Protein AF-A0A1F9RHC3-F1 (afdb_monomer)

Mean predicted aligned error: 9.87 Å

Nearest PDB structures (foldseek):
  8vc1-assembly1_A  TM=3.574E-01  e=5.233E-01  Bombyx mori
  8zx5-assembly1_R  TM=2.085E-01  e=7.114E+00  Homo sapiens
  4tql-assembly2_B  TM=1.499E-01  e=7.430E+00  synthetic construct

Structure (mmCIF, N/CA/C/O backbone):
data_AF-A0A1F9RHC3-F1
#
_entry.id   AF-A0A1F9RHC3-F1
#
loop_
_atom_site.group_PDB
_atom_site.id
_atom_site.type_symbol
_atom_site.label_atom_id
_atom_site.label_alt_id
_atom_site.label_comp_id
_atom_site.label_asym_id
_atom_site.label_entity_id
_atom_site.label_seq_id
_atom_site.pdbx_PDB_ins_code
_atom_site.Cartn_x
_atom_site.Cartn_y
_atom_site.Cartn_z
_atom_site.occupancy
_atom_site.B_iso_or_equiv
_atom_site.auth_seq_id
_atom_site.auth_comp_id
_atom_site.auth_asym_id
_atom_site.auth_atom_id
_atom_site.pdbx_PDB_model_num
ATOM 1 N N . MET A 1 1 ? -2.469 -24.389 49.032 1.00 37.91 1 MET A N 1
ATOM 2 C CA . MET A 1 1 ? -2.973 -23.133 48.442 1.00 37.91 1 MET A CA 1
ATOM 3 C C . MET A 1 1 ? -1.740 -22.335 48.048 1.00 37.91 1 MET A C 1
ATOM 5 O O . MET A 1 1 ? -1.119 -21.734 48.909 1.00 37.91 1 MET A O 1
ATOM 9 N N . PHE A 1 2 ? -1.270 -22.508 46.812 1.00 33.22 2 PHE A N 1
ATOM 10 C CA . PHE A 1 2 ? -0.045 -21.865 46.332 1.00 33.22 2 PHE A CA 1
ATOM 11 C C . PHE A 1 2 ? -0.391 -20.437 45.913 1.00 33.22 2 PHE A C 1
ATOM 13 O O . PHE A 1 2 ? -1.246 -20.244 45.051 1.00 33.22 2 PHE A O 1
ATOM 20 N N . LEU A 1 3 ? 0.222 -19.454 46.569 1.00 34.97 3 LEU A N 1
ATOM 21 C CA . LEU A 1 3 ? 0.163 -18.064 46.128 1.00 34.97 3 LEU A CA 1
ATOM 22 C C . LEU A 1 3 ? 0.865 -17.953 44.762 1.00 34.97 3 LEU A C 1
ATOM 24 O O . LEU A 1 3 ? 1.893 -18.608 44.567 1.00 34.97 3 LEU A O 1
ATOM 28 N N . PRO A 1 4 ? 0.328 -17.172 43.809 1.00 37.34 4 PRO A N 1
ATOM 29 C CA . PRO A 1 4 ? 1.020 -16.914 42.556 1.00 37.34 4 PRO A CA 1
ATOM 30 C C . PRO A 1 4 ? 2.297 -16.100 42.827 1.00 37.34 4 PRO A C 1
ATOM 32 O O . PRO A 1 4 ? 2.322 -15.313 43.777 1.00 37.34 4 PRO A O 1
ATOM 35 N N . PRO A 1 5 ? 3.356 -16.276 42.018 1.00 48.56 5 PRO A N 1
ATOM 36 C CA . PRO A 1 5 ? 4.591 -15.528 42.188 1.00 48.56 5 PRO A CA 1
ATOM 37 C C . PRO A 1 5 ? 4.333 -14.038 41.947 1.00 48.56 5 PRO A C 1
ATOM 39 O O . PRO A 1 5 ? 3.668 -13.658 40.979 1.00 48.56 5 PRO A O 1
ATOM 42 N N . GLU A 1 6 ? 4.855 -13.203 42.845 1.00 38.72 6 GLU A N 1
ATOM 43 C CA . GLU A 1 6 ? 4.875 -11.753 42.693 1.00 38.72 6 GLU A CA 1
ATOM 44 C C . GLU A 1 6 ? 5.605 -11.394 41.395 1.00 38.72 6 GLU A C 1
ATOM 46 O O . GLU A 1 6 ? 6.798 -11.643 41.233 1.00 38.72 6 GLU A O 1
ATOM 51 N N . ILE A 1 7 ? 4.870 -10.816 40.446 1.00 40.47 7 ILE A N 1
ATOM 52 C CA . ILE A 1 7 ? 5.456 -10.215 39.252 1.00 40.47 7 ILE A CA 1
ATOM 53 C C . ILE A 1 7 ? 6.141 -8.930 39.716 1.00 40.47 7 ILE A C 1
ATOM 55 O O . ILE A 1 7 ? 5.477 -7.941 40.042 1.00 40.47 7 ILE A O 1
ATOM 59 N N . HIS A 1 8 ? 7.471 -8.959 39.786 1.00 38.00 8 HIS A N 1
ATOM 60 C CA . HIS A 1 8 ? 8.276 -7.796 40.127 1.00 38.00 8 HIS A CA 1
ATOM 61 C C . HIS A 1 8 ? 7.984 -6.651 39.146 1.00 38.00 8 HIS A C 1
ATOM 63 O O . HIS A 1 8 ? 8.071 -6.799 37.928 1.00 38.00 8 HIS A O 1
ATOM 69 N N . LYS A 1 9 ? 7.661 -5.469 39.688 1.00 44.91 9 LYS A N 1
ATOM 70 C CA . LYS A 1 9 ? 7.418 -4.235 38.917 1.00 44.91 9 LYS A CA 1
ATOM 71 C C . LYS A 1 9 ? 8.613 -3.793 38.057 1.00 44.91 9 LYS A C 1
ATOM 73 O O . LYS A 1 9 ? 8.433 -2.942 37.191 1.00 44.91 9 LYS A O 1
ATOM 78 N N . GLU A 1 10 ? 9.795 -4.369 38.256 1.00 40.88 10 GLU A N 1
ATOM 79 C CA . GLU A 1 10 ? 10.990 -4.092 37.452 1.00 40.88 10 GLU A CA 1
ATOM 80 C C . GLU A 1 10 ? 10.987 -4.817 36.090 1.00 40.88 10 GLU A C 1
ATOM 82 O O . GLU A 1 10 ? 11.568 -4.296 35.143 1.00 40.88 10 GLU A O 1
ATOM 87 N N . ASP A 1 11 ? 10.212 -5.897 35.913 1.00 40.19 11 ASP A N 1
ATOM 88 C CA . ASP A 1 11 ? 10.045 -6.568 34.605 1.00 40.19 11 ASP A CA 1
ATOM 89 C C . ASP A 1 11 ? 9.063 -5.840 33.662 1.00 40.19 11 ASP A C 1
ATOM 91 O O . ASP A 1 11 ? 8.967 -6.142 32.470 1.00 40.19 11 ASP A O 1
ATOM 95 N N . LEU A 1 12 ? 8.324 -4.849 34.173 1.00 41.56 12 LEU A N 1
ATOM 96 C CA . LEU A 1 12 ? 7.395 -4.020 33.393 1.00 41.56 12 LEU A CA 1
ATOM 97 C C . LEU A 1 12 ? 8.019 -2.704 32.909 1.00 41.56 12 LEU A C 1
ATOM 99 O O . LEU A 1 12 ? 7.386 -1.975 32.143 1.00 41.56 12 LEU A O 1
ATOM 103 N N . ALA A 1 13 ? 9.266 -2.427 33.295 1.00 36.56 13 ALA A N 1
ATOM 104 C CA . ALA A 1 13 ? 10.040 -1.282 32.839 1.00 36.56 13 ALA A CA 1
ATOM 105 C C . ALA A 1 13 ? 10.995 -1.678 31.701 1.00 36.56 13 ALA A C 1
ATOM 107 O O . ALA A 1 13 ? 12.182 -1.374 31.739 1.00 36.56 13 ALA A O 1
ATOM 108 N N . PHE A 1 14 ? 10.488 -2.328 30.649 1.00 34.12 14 PHE A N 1
ATOM 109 C CA . PHE A 1 14 ? 11.195 -2.302 29.371 1.00 34.12 14 PHE A CA 1
ATOM 110 C C . PHE A 1 14 ? 10.987 -0.914 28.759 1.00 34.12 14 PHE A C 1
ATOM 112 O O . PHE A 1 14 ? 9.862 -0.607 28.347 1.00 34.12 14 PHE A O 1
ATOM 119 N N . PRO A 1 15 ? 12.019 -0.057 28.639 1.00 39.78 15 PRO A N 1
ATOM 120 C CA . PRO A 1 15 ? 11.932 1.030 27.691 1.00 39.78 15 PRO A CA 1
ATOM 121 C C . PRO A 1 15 ? 11.835 0.355 26.325 1.00 39.78 15 PRO A C 1
ATOM 123 O O . PRO A 1 15 ? 12.809 -0.187 25.809 1.00 39.78 15 PRO A O 1
ATOM 126 N N . ILE A 1 16 ? 10.640 0.365 25.740 1.00 42.16 16 ILE A N 1
ATOM 127 C CA . ILE A 1 16 ? 10.374 0.026 24.341 1.00 42.16 16 ILE A CA 1
ATOM 128 C C . ILE A 1 16 ? 11.018 1.140 23.490 1.00 42.16 16 ILE A C 1
ATOM 130 O O . ILE A 1 16 ? 10.372 1.876 22.760 1.00 42.16 16 ILE A O 1
ATOM 134 N N . ARG A 1 17 ? 12.338 1.308 23.599 1.00 37.56 17 ARG A N 1
ATOM 135 C CA . ARG A 1 17 ? 13.171 1.755 22.495 1.00 37.56 17 ARG A CA 1
ATOM 136 C C . ARG A 1 17 ? 13.488 0.487 21.723 1.00 37.56 17 ARG A C 1
ATOM 138 O O . ARG A 1 17 ? 14.586 -0.046 21.824 1.00 37.56 17 ARG A O 1
ATOM 145 N N . TYR A 1 18 ? 12.526 -0.001 20.939 1.00 43.16 18 TYR A N 1
ATOM 146 C CA . TYR A 1 18 ? 12.889 -0.838 19.802 1.00 43.16 18 TYR A CA 1
ATOM 147 C C . TYR A 1 18 ? 13.638 0.066 18.829 1.00 43.16 18 TYR A C 1
ATOM 149 O O . TYR A 1 18 ? 13.087 0.643 17.895 1.00 43.16 18 TYR A O 1
ATOM 157 N N . THR A 1 19 ? 14.935 0.223 19.068 1.00 42.56 19 THR A N 1
ATOM 158 C CA . THR A 1 19 ? 15.869 0.545 18.010 1.00 42.56 19 THR A CA 1
ATOM 159 C C . THR A 1 19 ? 15.674 -0.528 16.948 1.00 42.56 19 THR A C 1
ATOM 161 O O . THR A 1 19 ? 16.045 -1.679 17.156 1.00 42.56 19 THR A O 1
ATOM 164 N N . LEU A 1 20 ? 15.083 -0.143 15.813 1.00 42.72 20 LEU A N 1
ATOM 165 C CA . LEU A 1 20 ? 14.858 -0.925 14.583 1.00 42.72 20 LEU A CA 1
ATOM 166 C C . LEU A 1 20 ? 16.084 -1.736 14.079 1.00 42.72 20 LEU A C 1
ATOM 168 O O . LEU A 1 20 ? 15.994 -2.449 13.085 1.00 42.72 20 LEU A O 1
ATOM 172 N N . TRP A 1 21 ? 17.227 -1.624 14.751 1.00 40.69 21 TRP A N 1
ATOM 173 C CA . TRP A 1 21 ? 18.552 -2.116 14.400 1.00 40.69 21 TRP A CA 1
ATOM 174 C C . TRP A 1 21 ? 18.871 -3.531 14.905 1.00 40.69 21 TRP A C 1
ATOM 176 O O . TRP A 1 21 ? 19.968 -4.021 14.640 1.00 40.69 21 TRP A O 1
ATOM 186 N N . GLU A 1 22 ? 17.974 -4.189 15.645 1.00 42.19 22 GLU A N 1
ATOM 187 C CA . GLU A 1 22 ? 18.251 -5.510 16.240 1.00 42.19 22 GLU A CA 1
ATOM 188 C C . GLU A 1 22 ? 17.604 -6.698 15.517 1.00 42.19 22 GLU A C 1
ATOM 190 O O . GLU A 1 22 ? 17.823 -7.841 15.910 1.00 42.19 22 GLU A O 1
ATOM 195 N N . THR A 1 23 ? 16.892 -6.481 14.404 1.00 44.25 23 THR A N 1
ATOM 196 C CA . THR A 1 23 ? 16.534 -7.606 13.524 1.00 44.25 23 THR A CA 1
ATOM 197 C C . THR A 1 23 ? 17.761 -8.018 12.678 1.00 44.25 23 THR A C 1
ATOM 199 O O . THR A 1 23 ? 18.291 -7.201 11.920 1.00 44.25 23 THR A O 1
ATOM 202 N N . PRO A 1 24 ? 18.263 -9.268 12.786 1.00 38.09 24 PRO A N 1
ATOM 203 C CA . PRO A 1 24 ? 19.580 -9.654 12.262 1.00 38.09 24 PRO A CA 1
ATOM 204 C C . PRO A 1 24 ? 19.846 -9.511 10.750 1.00 38.09 24 PRO A C 1
ATOM 206 O O . PRO A 1 24 ? 21.008 -9.270 10.415 1.00 38.09 24 PRO A O 1
ATOM 209 N N . PRO A 1 25 ? 18.887 -9.636 9.807 1.00 42.09 25 PRO A N 1
ATOM 210 C CA . PRO A 1 25 ? 19.259 -9.570 8.391 1.00 42.09 25 PRO A CA 1
ATOM 211 C C . PRO A 1 25 ? 19.473 -8.136 7.878 1.00 42.09 25 PRO A C 1
ATOM 213 O O . PRO A 1 25 ? 20.282 -7.933 6.975 1.00 42.09 25 PRO A O 1
ATOM 216 N N . LEU A 1 26 ? 18.830 -7.122 8.471 1.00 41.62 26 LEU A N 1
ATOM 217 C CA . LEU A 1 26 ? 18.904 -5.734 7.985 1.00 41.62 26 LEU A CA 1
ATOM 218 C C . LEU A 1 26 ? 20.125 -4.958 8.504 1.00 41.62 26 LEU A C 1
ATOM 220 O O . LEU A 1 26 ? 20.495 -3.943 7.925 1.00 41.62 26 LEU A O 1
ATOM 224 N N . LYS A 1 27 ? 20.804 -5.448 9.552 1.00 44.03 27 LYS A N 1
ATOM 225 C CA . LYS A 1 27 ? 22.021 -4.814 10.093 1.00 44.03 27 LYS A CA 1
ATOM 226 C C . LYS A 1 27 ? 23.241 -4.973 9.174 1.00 44.03 27 LYS A C 1
ATOM 228 O O . LYS A 1 27 ? 24.185 -4.198 9.281 1.00 44.03 27 LYS A O 1
ATOM 233 N N . LYS A 1 28 ? 23.242 -5.984 8.294 1.00 47.12 28 LYS A N 1
ATOM 234 C CA . LYS A 1 28 ? 24.394 -6.316 7.432 1.00 47.12 28 LYS A CA 1
ATOM 235 C C . LYS A 1 28 ? 24.352 -5.673 6.047 1.00 47.12 28 LYS A C 1
ATOM 237 O O . LYS A 1 28 ? 25.397 -5.574 5.414 1.00 47.12 28 LYS A O 1
ATOM 242 N N . PHE A 1 29 ? 23.189 -5.215 5.592 1.00 46.84 29 PHE A N 1
ATOM 243 C CA . PHE A 1 29 ? 23.070 -4.440 4.361 1.00 46.84 29 PHE A CA 1
ATOM 244 C C . PHE A 1 29 ? 22.763 -2.990 4.729 1.00 46.84 29 PHE A C 1
ATOM 246 O O . PHE A 1 29 ? 21.644 -2.716 5.162 1.00 46.84 29 PHE A O 1
ATOM 253 N N . PRO A 1 30 ? 23.712 -2.045 4.593 1.00 55.56 30 PRO A N 1
ATOM 254 C CA . PRO A 1 30 ? 23.396 -0.634 4.758 1.00 55.56 30 PRO A CA 1
ATOM 255 C C . PRO A 1 30 ? 22.303 -0.270 3.748 1.00 55.56 30 PRO A C 1
ATOM 257 O O . PRO A 1 30 ? 22.558 -0.138 2.554 1.00 55.56 30 PRO A O 1
ATOM 260 N N . LEU A 1 31 ? 21.063 -0.122 4.224 1.00 54.62 31 LEU A N 1
ATOM 261 C CA . LEU A 1 31 ? 19.914 0.247 3.394 1.00 54.62 31 LEU A CA 1
ATOM 262 C C . LEU A 1 31 ? 20.199 1.549 2.626 1.00 54.62 31 LEU A C 1
ATOM 264 O O . LEU A 1 31 ? 19.767 1.720 1.495 1.00 54.62 31 LEU A O 1
ATOM 268 N N . HIS A 1 32 ? 21.012 2.433 3.212 1.00 57.75 32 HIS A N 1
ATOM 269 C CA . HIS A 1 32 ? 21.535 3.640 2.574 1.00 57.75 32 HIS A CA 1
ATOM 270 C C . HIS A 1 32 ? 22.358 3.350 1.311 1.00 57.75 32 HIS A C 1
ATOM 272 O O . HIS A 1 32 ? 22.227 4.068 0.327 1.00 57.75 32 HIS A O 1
ATOM 278 N N . SER A 1 33 ? 23.143 2.273 1.280 1.00 62.09 33 SER A N 1
ATOM 279 C CA . SER A 1 33 ? 23.882 1.860 0.081 1.00 62.09 33 SER A CA 1
ATOM 280 C C . SER A 1 33 ? 22.959 1.296 -1.001 1.00 62.09 33 SER A C 1
ATOM 282 O O . SER A 1 33 ? 23.202 1.527 -2.182 1.00 62.09 33 SER A O 1
ATOM 284 N N . LEU A 1 34 ? 21.863 0.632 -0.617 1.00 65.81 34 LEU A N 1
ATOM 285 C CA . LEU A 1 34 ? 20.806 0.218 -1.550 1.00 65.81 34 LEU A CA 1
ATOM 286 C C . LEU A 1 34 ? 20.030 1.417 -2.115 1.00 65.81 34 LEU A C 1
ATOM 288 O O . LEU A 1 34 ? 19.664 1.390 -3.282 1.00 65.81 34 LEU A O 1
ATOM 292 N N . LEU A 1 35 ? 19.829 2.484 -1.333 1.00 68.50 35 LEU A N 1
ATOM 293 C CA . LEU A 1 35 ? 19.198 3.730 -1.796 1.00 68.50 35 LEU A CA 1
ATOM 294 C C . LEU A 1 35 ? 20.072 4.508 -2.791 1.00 68.50 35 LEU A C 1
ATOM 296 O O . LEU A 1 35 ? 19.550 5.171 -3.685 1.00 68.50 35 LEU A O 1
ATOM 300 N N . LEU A 1 36 ? 21.397 4.419 -2.654 1.00 78.75 36 LEU A N 1
ATOM 301 C CA . LEU A 1 36 ? 22.344 5.063 -3.567 1.00 78.75 36 LEU A CA 1
ATOM 302 C C . LEU A 1 36 ? 22.503 4.304 -4.889 1.00 78.75 36 LEU A C 1
ATOM 304 O O . LEU A 1 36 ? 22.858 4.916 -5.893 1.00 78.75 36 LEU A O 1
ATOM 308 N N . LEU A 1 37 ? 22.224 2.998 -4.920 1.00 78.94 37 LEU A N 1
ATOM 309 C CA . LEU A 1 37 ? 22.428 2.170 -6.109 1.00 78.94 37 LEU A CA 1
ATOM 310 C C . LEU A 1 37 ? 21.585 2.637 -7.319 1.00 78.94 37 LEU A C 1
ATOM 312 O O . LEU A 1 37 ? 22.185 2.851 -8.374 1.00 78.94 37 LEU A O 1
ATOM 316 N N . PRO A 1 38 ? 20.257 2.884 -7.217 1.00 78.81 38 PRO A N 1
ATOM 317 C CA . PRO A 1 38 ? 19.484 3.433 -8.333 1.00 78.81 38 PRO A CA 1
ATOM 318 C C . PRO A 1 38 ? 19.970 4.811 -8.776 1.00 78.81 38 PRO A C 1
ATOM 320 O O . PRO A 1 38 ? 19.935 5.109 -9.965 1.00 78.81 38 PRO A O 1
ATOM 323 N N . LEU A 1 39 ? 20.444 5.643 -7.840 1.00 82.38 39 LEU A N 1
ATOM 324 C CA . LEU A 1 39 ? 20.968 6.973 -8.153 1.00 82.38 39 LEU A CA 1
ATOM 325 C C . LEU A 1 39 ? 22.264 6.878 -8.958 1.00 82.38 39 LEU A C 1
ATOM 327 O O . LEU A 1 39 ? 22.386 7.514 -9.999 1.00 82.38 39 LEU A O 1
ATOM 331 N N . ILE A 1 40 ? 23.215 6.054 -8.511 1.00 85.50 40 ILE A N 1
ATOM 332 C CA . ILE A 1 40 ? 24.462 5.799 -9.240 1.00 85.50 40 ILE A CA 1
ATOM 333 C C . ILE A 1 40 ? 24.138 5.237 -10.625 1.00 85.50 40 ILE A C 1
ATOM 335 O O . ILE A 1 40 ? 24.676 5.710 -11.622 1.00 85.50 40 ILE A O 1
ATOM 339 N N . PHE A 1 41 ? 23.215 4.277 -10.702 1.00 83.06 41 PHE A N 1
ATOM 340 C CA . PHE A 1 41 ? 22.808 3.669 -11.964 1.00 83.06 41 PHE A CA 1
ATOM 341 C C . PHE A 1 41 ? 22.163 4.682 -12.924 1.00 83.06 41 PHE A C 1
ATOM 343 O O . PHE A 1 41 ? 22.476 4.692 -14.117 1.00 83.06 41 PHE A O 1
ATOM 350 N N . MET A 1 42 ? 21.321 5.576 -12.395 1.00 84.12 42 MET A N 1
ATOM 351 C CA . MET A 1 42 ? 20.729 6.693 -13.129 1.00 84.12 42 MET A CA 1
ATOM 352 C C . MET A 1 42 ? 21.809 7.640 -13.658 1.00 84.12 42 MET A C 1
ATOM 354 O O . MET A 1 42 ? 21.820 7.938 -14.848 1.00 84.12 42 MET A O 1
ATOM 358 N N . LEU A 1 43 ? 22.747 8.067 -12.807 1.00 87.94 43 LEU A N 1
ATOM 359 C CA . LEU A 1 43 ? 23.830 8.978 -13.186 1.00 87.94 43 LEU A CA 1
ATOM 360 C C . LEU A 1 43 ? 24.739 8.373 -14.262 1.00 87.94 43 LEU A C 1
ATOM 362 O O . LEU A 1 43 ? 25.046 9.047 -15.240 1.00 87.94 43 LEU A O 1
ATOM 366 N N . VAL A 1 44 ? 25.119 7.099 -14.127 1.00 87.75 44 VAL A N 1
ATOM 367 C CA . VAL A 1 44 ? 25.916 6.382 -15.137 1.00 87.75 44 VAL A CA 1
ATOM 368 C C . VAL A 1 44 ? 25.179 6.324 -16.476 1.00 87.75 44 VAL A C 1
ATOM 370 O O . VAL A 1 44 ? 25.783 6.557 -17.522 1.00 87.75 44 VAL A O 1
ATOM 373 N N . GLY A 1 45 ? 23.869 6.077 -16.450 1.00 84.06 45 GLY A N 1
ATOM 374 C CA . GLY A 1 45 ? 23.032 6.117 -17.647 1.00 84.06 45 GLY A CA 1
ATOM 375 C C . GLY A 1 45 ? 23.009 7.478 -18.316 1.00 84.06 45 GLY A C 1
ATOM 376 O O . GLY A 1 45 ? 23.261 7.572 -19.513 1.00 84.06 45 GLY A O 1
ATOM 377 N N . LEU A 1 46 ? 22.770 8.534 -17.534 1.00 86.19 46 LEU A N 1
ATOM 378 C CA . LEU A 1 46 ? 22.744 9.916 -18.017 1.00 86.19 46 LEU A CA 1
ATOM 379 C C . LEU A 1 46 ? 24.078 10.343 -18.627 1.00 86.19 46 LEU A C 1
ATOM 381 O O . LEU A 1 46 ? 24.083 10.968 -19.685 1.00 86.19 46 LEU A O 1
ATOM 385 N N . VAL A 1 47 ? 25.199 9.972 -18.005 1.00 89.44 47 VAL A N 1
ATOM 386 C CA . VAL A 1 47 ? 26.535 10.206 -18.567 1.00 89.44 47 VAL A CA 1
ATOM 387 C C . VAL A 1 47 ? 26.686 9.462 -19.890 1.00 89.44 47 VAL A C 1
ATOM 389 O O . VAL A 1 47 ? 27.092 10.067 -20.876 1.00 89.44 47 VAL A O 1
ATOM 392 N N . GLY A 1 48 ? 26.299 8.187 -19.957 1.00 84.56 48 GLY A N 1
ATOM 393 C CA . GLY A 1 48 ? 26.346 7.427 -21.206 1.00 84.56 48 GLY A CA 1
ATOM 394 C C . GLY A 1 48 ? 25.472 8.031 -22.314 1.00 84.56 48 GLY A C 1
ATOM 395 O O . GLY A 1 48 ? 25.932 8.186 -23.440 1.00 84.56 48 GLY A O 1
ATOM 396 N N . PHE A 1 49 ? 24.253 8.477 -21.995 1.00 83.19 49 PHE A N 1
ATOM 397 C CA . PHE A 1 49 ? 23.374 9.169 -22.948 1.00 83.19 49 PHE A CA 1
ATOM 398 C C . PHE A 1 49 ? 23.929 10.509 -23.414 1.00 83.19 49 PHE A C 1
ATOM 400 O O . PHE A 1 49 ? 23.732 10.895 -24.568 1.00 83.19 49 PHE A O 1
ATOM 407 N N . HIS A 1 50 ? 24.612 11.232 -22.528 1.00 87.44 50 HIS A N 1
ATOM 408 C CA . HIS A 1 50 ? 25.299 12.460 -22.890 1.00 87.44 50 HIS A CA 1
ATOM 409 C C . HIS A 1 50 ? 26.458 12.178 -23.854 1.00 87.44 50 HIS A C 1
ATOM 411 O O . HIS A 1 50 ? 26.555 12.836 -24.886 1.00 87.44 50 HIS A O 1
ATOM 417 N N . LEU A 1 51 ? 27.278 11.161 -23.563 1.00 87.75 51 LEU A N 1
ATOM 418 C CA . LEU A 1 51 ? 28.416 10.763 -24.397 1.00 87.75 51 LEU A CA 1
ATOM 419 C C . LEU A 1 51 ? 27.991 10.256 -25.783 1.00 87.75 51 LEU A C 1
ATOM 421 O O . LEU A 1 51 ? 28.668 10.540 -26.766 1.00 87.75 51 LEU A O 1
ATOM 425 N N . GLU A 1 52 ? 26.860 9.554 -25.887 1.00 84.62 52 GLU A N 1
ATOM 426 C CA . GLU A 1 52 ? 26.309 9.103 -27.175 1.00 84.62 52 GLU A CA 1
ATOM 427 C C . GLU A 1 52 ? 25.503 10.184 -27.920 1.00 84.62 52 GLU A C 1
ATOM 429 O O . GLU A 1 52 ? 25.033 9.946 -29.034 1.00 84.62 52 GLU A O 1
ATOM 434 N N . GLY A 1 53 ? 25.282 11.359 -27.319 1.00 84.69 53 GLY A N 1
ATOM 435 C CA . GLY A 1 53 ? 24.420 12.396 -27.894 1.00 84.69 53 GLY A CA 1
ATOM 436 C C . GLY A 1 53 ? 22.946 11.981 -28.009 1.00 84.69 53 GLY A C 1
ATOM 437 O O . GLY A 1 53 ? 22.203 12.528 -28.824 1.00 84.69 53 GLY A O 1
ATOM 438 N N . THR A 1 54 ? 22.498 11.007 -27.212 1.00 82.88 54 THR A N 1
ATOM 439 C CA . THR A 1 54 ? 21.139 10.441 -27.257 1.00 82.88 54 THR A CA 1
ATOM 440 C C . THR A 1 54 ? 20.230 10.959 -26.142 1.00 82.88 54 THR A C 1
ATOM 442 O O . THR A 1 54 ? 19.076 10.546 -26.058 1.00 82.88 54 THR A O 1
ATOM 445 N N . LEU A 1 55 ? 20.689 11.921 -25.334 1.00 81.75 55 LEU A N 1
ATOM 446 C CA . LEU A 1 55 ? 19.931 12.478 -24.205 1.00 81.75 55 LEU A CA 1
ATOM 447 C C . LEU A 1 55 ? 18.554 13.048 -24.607 1.00 81.75 55 LEU A C 1
ATOM 449 O O . LEU A 1 55 ? 17.585 12.900 -23.868 1.00 81.75 55 LEU A O 1
ATOM 453 N N . GLY A 1 56 ? 18.440 13.633 -25.806 1.00 79.88 56 GLY A N 1
ATOM 454 C CA . GLY A 1 56 ? 17.168 14.133 -26.350 1.00 79.88 56 GLY A CA 1
ATOM 455 C C . GLY A 1 56 ? 16.202 13.046 -26.841 1.00 79.88 56 GLY A C 1
ATOM 456 O O . GLY A 1 56 ? 15.074 13.362 -27.201 1.00 79.88 56 GLY A O 1
ATOM 457 N N . LYS A 1 57 ? 16.626 11.774 -26.869 1.00 80.56 57 LYS A N 1
ATOM 458 C CA . LYS A 1 57 ? 15.800 10.623 -27.275 1.00 80.56 57 LYS A CA 1
ATOM 459 C C . LYS A 1 57 ? 15.143 9.911 -26.088 1.00 80.56 57 LYS A C 1
ATOM 461 O O . LYS A 1 57 ? 14.424 8.937 -26.294 1.00 80.56 57 LYS A O 1
ATOM 466 N N . ILE A 1 58 ? 15.400 10.359 -24.857 1.00 79.00 58 ILE A N 1
ATOM 467 C CA . ILE A 1 58 ? 14.789 9.788 -23.654 1.00 79.00 58 ILE A CA 1
ATOM 468 C C . ILE A 1 58 ? 13.333 10.255 -23.591 1.00 79.00 58 ILE A C 1
ATOM 470 O O . ILE A 1 58 ? 13.061 11.450 -23.472 1.00 79.00 58 ILE A O 1
ATOM 474 N N . SER A 1 59 ? 12.398 9.309 -23.665 1.00 81.12 59 SER A N 1
ATOM 475 C CA . SER A 1 59 ? 10.969 9.597 -23.576 1.00 81.12 59 SER A CA 1
ATOM 476 C C . SER A 1 59 ? 10.558 10.066 -22.176 1.00 81.12 59 SER A C 1
ATOM 478 O O . SER A 1 59 ? 11.234 9.798 -21.176 1.00 81.12 59 SER A O 1
ATOM 480 N N . LEU A 1 60 ? 9.410 10.743 -22.084 1.00 83.25 60 LEU A N 1
ATOM 481 C CA . LEU A 1 60 ? 8.834 11.150 -20.801 1.00 83.25 60 LEU A CA 1
ATOM 482 C C . LEU A 1 60 ? 8.581 9.937 -19.891 1.00 83.25 60 LEU A C 1
ATOM 484 O O . LEU A 1 60 ? 8.854 10.001 -18.692 1.00 83.25 60 LEU A O 1
ATOM 488 N N . GLY A 1 61 ? 8.105 8.819 -20.448 1.00 83.38 61 GLY A N 1
ATOM 489 C CA . GLY A 1 61 ? 7.903 7.584 -19.701 1.00 83.38 61 GLY A CA 1
ATOM 490 C C . GLY A 1 61 ? 9.183 7.021 -19.105 1.00 83.38 61 GLY A C 1
ATOM 491 O O . GLY A 1 61 ? 9.172 6.611 -17.945 1.00 83.38 61 GLY A O 1
ATOM 492 N N . MET A 1 62 ? 10.300 7.068 -19.834 1.00 81.75 62 MET A N 1
ATOM 493 C CA . MET A 1 62 ? 11.592 6.636 -19.301 1.00 81.75 62 MET A CA 1
ATOM 494 C C . MET A 1 62 ? 12.053 7.541 -18.148 1.00 81.75 62 MET A C 1
ATOM 496 O O . MET A 1 62 ? 12.505 7.039 -17.119 1.00 81.75 62 MET A O 1
ATOM 500 N N . TRP A 1 63 ? 11.878 8.861 -18.265 1.00 84.62 63 TRP A N 1
ATOM 501 C CA . TRP A 1 63 ? 12.193 9.802 -17.184 1.00 84.62 63 TRP A CA 1
ATOM 502 C C . TRP A 1 63 ? 11.368 9.562 -15.917 1.00 84.62 63 TRP A C 1
ATOM 504 O O . TRP A 1 63 ? 11.918 9.520 -14.816 1.00 84.62 63 TRP A O 1
ATOM 514 N N . LEU A 1 64 ? 10.055 9.380 -16.050 1.00 86.56 64 LEU A N 1
ATOM 515 C CA . LEU A 1 64 ? 9.182 9.120 -14.902 1.00 86.56 64 LEU A CA 1
ATOM 516 C C . LEU A 1 64 ? 9.479 7.767 -14.256 1.00 86.56 64 LEU A C 1
ATOM 518 O O . LEU A 1 64 ? 9.482 7.658 -13.029 1.00 86.56 64 LEU A O 1
ATOM 522 N N . ALA A 1 65 ? 9.800 6.761 -15.066 1.00 83.38 65 ALA A N 1
ATOM 523 C CA . ALA A 1 65 ? 10.210 5.463 -14.566 1.00 83.38 65 ALA A CA 1
ATOM 524 C C . ALA A 1 65 ? 11.531 5.561 -13.786 1.00 83.38 65 ALA A C 1
ATOM 526 O O . ALA A 1 65 ? 11.623 5.035 -12.681 1.00 83.38 65 ALA A O 1
ATOM 527 N N . LEU A 1 66 ? 12.517 6.308 -14.290 1.00 83.50 66 LEU A N 1
ATOM 528 C CA . LEU A 1 66 ? 13.772 6.596 -13.585 1.00 83.50 66 LEU A CA 1
ATOM 529 C C . LEU A 1 66 ? 13.557 7.284 -12.236 1.00 83.50 66 LEU A C 1
ATOM 531 O O . LEU A 1 66 ? 14.131 6.884 -11.223 1.00 83.50 66 LEU A O 1
ATOM 535 N N . ILE A 1 67 ? 12.708 8.308 -12.205 1.00 86.94 67 ILE A N 1
ATOM 536 C CA . ILE A 1 67 ? 12.344 8.982 -10.956 1.00 86.94 67 ILE A CA 1
ATOM 537 C C . ILE A 1 67 ? 11.703 7.976 -9.992 1.00 86.94 67 ILE A C 1
ATOM 539 O O . ILE A 1 67 ? 12.014 7.975 -8.800 1.00 86.94 67 ILE A O 1
ATOM 543 N N . TRP A 1 68 ? 10.852 7.082 -10.499 1.00 88.38 68 TRP A N 1
ATOM 544 C CA . TRP A 1 68 ? 10.205 6.058 -9.690 1.00 88.38 68 TRP A CA 1
ATOM 545 C C . TRP A 1 68 ? 11.168 4.985 -9.157 1.00 88.38 68 TRP A C 1
ATOM 547 O O . TRP A 1 68 ? 11.044 4.634 -7.985 1.00 88.38 68 TRP A O 1
ATOM 557 N N . SER A 1 69 ? 12.155 4.481 -9.913 1.00 82.00 69 SER A N 1
ATOM 558 C CA . SER A 1 69 ? 13.135 3.522 -9.346 1.00 82.00 69 SER A CA 1
ATOM 559 C C . SER A 1 69 ? 13.913 4.123 -8.189 1.00 82.00 69 SER A C 1
ATOM 561 O O . SER A 1 69 ? 14.182 3.434 -7.208 1.00 82.00 69 SER A O 1
ATOM 563 N N . TYR A 1 70 ? 14.243 5.409 -8.279 1.00 84.88 70 TYR A N 1
ATOM 564 C CA . TYR A 1 70 ? 14.882 6.107 -7.177 1.00 84.88 70 TYR A CA 1
ATOM 565 C C . TYR A 1 70 ? 13.924 6.326 -5.998 1.00 84.88 70 TYR A C 1
ATOM 567 O O . TYR A 1 70 ? 14.283 6.045 -4.858 1.00 84.88 70 TYR A O 1
ATOM 575 N N . ALA A 1 71 ? 12.695 6.788 -6.250 1.00 86.50 71 ALA A N 1
ATOM 576 C CA . ALA A 1 71 ? 11.728 7.129 -5.203 1.00 86.50 71 ALA A CA 1
ATOM 577 C C . ALA A 1 71 ? 11.078 5.910 -4.519 1.00 86.50 71 ALA A C 1
ATOM 579 O O . ALA A 1 71 ? 10.668 5.996 -3.360 1.00 86.50 71 ALA A O 1
ATOM 580 N N . SER A 1 72 ? 10.993 4.771 -5.205 1.00 85.62 72 SER A N 1
ATOM 581 C CA . SER A 1 72 ? 10.313 3.561 -4.725 1.00 85.62 72 SER A CA 1
ATOM 582 C C . SER A 1 72 ? 10.988 2.944 -3.500 1.00 85.62 72 SER A C 1
ATOM 584 O O . SER A 1 72 ? 10.291 2.603 -2.548 1.00 85.62 72 SER A O 1
ATOM 586 N N . LEU A 1 73 ? 12.322 2.866 -3.444 1.00 83.81 73 LEU A N 1
ATOM 587 C CA . LEU A 1 73 ? 13.029 2.326 -2.273 1.00 83.81 73 LEU A CA 1
ATOM 588 C C . LEU A 1 73 ? 12.826 3.169 -0.991 1.00 83.81 73 LEU A C 1
ATOM 590 O O . LEU A 1 73 ? 12.437 2.590 0.030 1.00 83.81 73 LEU A O 1
ATOM 594 N N . PRO A 1 74 ? 13.008 4.511 -0.995 1.00 84.56 74 PRO A N 1
ATOM 595 C CA . PRO A 1 74 ? 12.630 5.359 0.136 1.00 84.56 74 PRO A CA 1
ATOM 596 C C . PRO A 1 74 ? 11.166 5.191 0.541 1.00 84.56 74 PRO A C 1
ATOM 598 O O . PRO A 1 74 ? 10.843 5.226 1.727 1.00 84.56 74 PRO A O 1
ATOM 601 N N . MET A 1 75 ? 10.271 5.008 -0.429 1.00 84.88 75 MET A N 1
ATOM 602 C CA . MET A 1 75 ? 8.845 4.901 -0.154 1.00 84.88 75 MET A CA 1
ATOM 603 C C . MET A 1 75 ? 8.459 3.544 0.451 1.00 84.88 75 MET A C 1
ATOM 605 O O . MET A 1 75 ? 7.625 3.494 1.355 1.00 84.88 75 MET A O 1
ATOM 609 N N . LEU A 1 76 ? 9.114 2.457 0.037 1.00 83.06 76 LEU A N 1
ATOM 610 C CA . LEU A 1 76 ? 9.006 1.153 0.696 1.00 83.06 76 LEU A CA 1
ATOM 611 C C . LEU A 1 76 ? 9.518 1.228 2.135 1.00 83.06 76 LEU A C 1
ATOM 613 O O . LEU A 1 76 ? 8.845 0.768 3.058 1.00 83.06 76 LEU A O 1
ATOM 617 N N . TYR A 1 77 ? 10.663 1.882 2.349 1.00 83.75 77 TYR A N 1
ATOM 618 C CA . TYR A 1 77 ? 11.184 2.134 3.692 1.00 83.75 77 TYR A CA 1
ATOM 619 C C . TYR A 1 77 ? 10.200 2.948 4.545 1.00 83.75 77 TYR A C 1
ATOM 621 O O . TYR A 1 77 ? 9.927 2.598 5.694 1.00 83.75 77 TYR A O 1
ATOM 629 N N . PHE A 1 78 ? 9.604 3.996 3.974 1.00 84.88 78 PHE A N 1
ATOM 630 C CA . PHE A 1 78 ? 8.566 4.778 4.637 1.00 84.88 78 PHE A CA 1
ATOM 631 C C . PHE A 1 78 ? 7.357 3.915 5.032 1.00 84.88 78 PHE A C 1
ATOM 633 O O . PHE A 1 78 ? 6.865 4.042 6.155 1.00 84.88 78 PHE A O 1
ATOM 640 N N . GLY A 1 79 ? 6.925 2.998 4.159 1.00 84.75 79 GLY A N 1
ATOM 641 C CA . GLY A 1 79 ? 5.890 2.006 4.459 1.00 84.75 79 GLY A CA 1
ATOM 642 C C . GLY A 1 79 ? 6.246 1.134 5.668 1.00 84.75 79 GLY A C 1
ATOM 643 O O . GLY A 1 79 ? 5.456 1.034 6.607 1.00 84.75 79 GLY A O 1
ATOM 644 N N . HIS A 1 80 ? 7.466 0.591 5.712 1.00 83.25 80 HIS A N 1
ATOM 645 C CA . HIS A 1 80 ? 7.961 -0.189 6.855 1.00 83.25 80 HIS A CA 1
ATOM 646 C C . HIS A 1 80 ? 7.953 0.604 8.170 1.00 83.25 80 HIS A C 1
ATOM 648 O O . HIS A 1 80 ? 7.488 0.106 9.197 1.00 83.25 80 HIS A O 1
ATOM 654 N N . VAL A 1 81 ? 8.431 1.852 8.153 1.00 86.25 81 VAL A N 1
ATOM 655 C CA . VAL A 1 81 ? 8.415 2.725 9.340 1.00 86.25 81 VAL A CA 1
ATOM 656 C C . VAL A 1 81 ? 6.982 2.990 9.802 1.00 86.25 81 VAL A C 1
ATOM 658 O O . VAL A 1 81 ? 6.715 3.035 11.005 1.00 86.25 81 VAL A O 1
ATOM 661 N N . LYS A 1 82 ? 6.043 3.154 8.865 1.00 88.38 82 LYS A N 1
ATOM 662 C CA . LYS A 1 82 ? 4.633 3.382 9.184 1.00 88.38 82 LYS A CA 1
ATOM 663 C C . LYS A 1 82 ? 3.964 2.171 9.819 1.00 88.38 82 LYS A C 1
ATOM 665 O O . LYS A 1 82 ? 3.204 2.384 10.754 1.00 88.38 82 LYS A O 1
ATOM 670 N N . ILE A 1 83 ? 4.301 0.945 9.412 1.00 87.38 83 ILE A N 1
ATOM 671 C CA . ILE A 1 83 ? 3.812 -0.273 10.080 1.00 87.38 83 ILE A CA 1
ATOM 672 C C . ILE A 1 83 ? 4.183 -0.247 11.566 1.00 87.38 83 ILE A C 1
ATOM 674 O O . ILE A 1 83 ? 3.307 -0.398 12.413 1.00 87.38 83 ILE A O 1
ATOM 678 N N . ASN A 1 84 ? 5.449 0.020 11.895 1.00 87.00 84 ASN A N 1
ATOM 679 C CA . ASN A 1 84 ? 5.895 0.067 13.291 1.00 87.00 84 ASN A CA 1
ATOM 680 C C . ASN A 1 84 ? 5.150 1.138 14.097 1.00 87.00 84 ASN A C 1
ATOM 682 O O . ASN A 1 84 ? 4.616 0.840 15.160 1.00 87.00 84 ASN A O 1
ATOM 686 N N . LYS A 1 85 ? 5.032 2.354 13.551 1.00 89.12 85 LYS A N 1
ATOM 687 C CA . LYS A 1 85 ? 4.284 3.443 14.201 1.00 89.12 85 LYS A CA 1
ATOM 688 C C . LYS A 1 85 ? 2.804 3.120 14.381 1.00 89.12 85 LYS A C 1
ATOM 690 O O . LYS A 1 85 ? 2.204 3.538 15.364 1.00 89.12 85 LYS A O 1
ATOM 695 N N . THR A 1 86 ? 2.2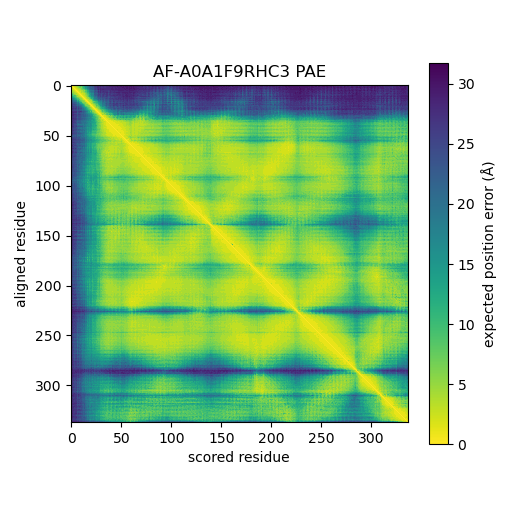01 2.395 13.441 1.00 90.06 86 THR A N 1
ATOM 696 C CA . THR A 1 86 ? 0.825 1.921 13.596 1.00 90.06 86 THR A CA 1
ATOM 697 C C . THR A 1 86 ? 0.734 0.948 14.760 1.00 90.06 86 THR A C 1
ATOM 699 O O . THR A 1 86 ? -0.142 1.116 15.593 1.00 90.06 86 THR A O 1
ATOM 702 N N . PHE A 1 87 ? 1.651 -0.012 14.877 1.00 89.56 87 PHE A N 1
ATOM 703 C CA . PHE A 1 87 ? 1.663 -0.937 16.011 1.00 89.56 87 PHE A CA 1
ATOM 704 C C . PHE A 1 87 ? 1.860 -0.243 17.361 1.00 89.56 87 PHE A C 1
ATOM 706 O O . PHE A 1 87 ? 1.196 -0.644 18.309 1.00 89.56 87 PHE A O 1
ATOM 713 N N . GLU A 1 88 ? 2.706 0.790 17.430 1.00 89.69 88 GLU A N 1
ATOM 714 C CA . GLU A 1 88 ? 2.879 1.634 18.625 1.00 89.69 88 GLU A CA 1
ATOM 715 C C . GLU A 1 88 ? 1.588 2.379 18.993 1.00 89.69 88 GLU A C 1
ATOM 717 O O . GLU A 1 88 ? 1.218 2.451 20.159 1.00 89.69 88 GLU A O 1
ATOM 722 N N . ALA A 1 89 ? 0.868 2.915 18.005 1.00 89.44 89 ALA A N 1
ATOM 723 C CA . ALA A 1 89 ? -0.407 3.591 18.246 1.00 89.44 89 ALA A CA 1
ATOM 724 C C . ALA A 1 89 ? -1.535 2.615 18.634 1.00 89.44 89 ALA A C 1
ATOM 726 O O . ALA A 1 89 ? -2.496 3.003 19.288 1.00 89.44 89 ALA A O 1
ATOM 727 N N . LEU A 1 90 ? -1.422 1.338 18.256 1.00 89.81 90 LEU A N 1
ATOM 728 C CA . LEU A 1 90 ? -2.371 0.297 18.652 1.00 89.81 90 LEU A CA 1
ATOM 729 C C . LEU A 1 90 ? -2.182 -0.177 20.105 1.00 89.81 90 LEU A C 1
ATOM 731 O O . LEU A 1 90 ? -3.007 -0.955 20.584 1.00 89.81 90 LEU A O 1
ATOM 735 N N . ASP A 1 91 ? -1.145 0.280 20.820 1.00 88.12 91 ASP A N 1
ATOM 736 C CA . ASP A 1 91 ? -0.941 0.005 22.253 1.00 88.12 91 ASP A CA 1
ATOM 737 C C . ASP A 1 91 ? -2.143 0.418 23.111 1.00 88.12 91 ASP A C 1
ATOM 739 O O . ASP A 1 91 ? -2.398 -0.206 24.139 1.00 88.12 91 ASP A O 1
ATOM 743 N N . GLU A 1 92 ? -2.889 1.431 22.672 1.00 84.75 92 GLU A N 1
ATOM 744 C CA . GLU A 1 92 ? -4.044 1.974 23.387 1.00 84.75 92 GLU A CA 1
ATOM 745 C C . GLU A 1 92 ? -5.263 1.036 23.332 1.00 84.75 92 GLU A C 1
ATOM 747 O O . GLU A 1 92 ? -6.037 0.980 24.285 1.00 84.75 92 GLU A O 1
ATOM 752 N N . ILE A 1 93 ? -5.410 0.250 22.255 1.00 86.81 93 ILE A N 1
ATOM 753 C CA . ILE A 1 93 ? -6.601 -0.587 22.012 1.00 86.81 93 ILE A CA 1
ATOM 754 C C . ILE A 1 93 ? -6.334 -2.093 21.957 1.00 86.81 93 ILE A C 1
ATOM 756 O O . ILE A 1 93 ? -7.284 -2.878 21.972 1.00 86.81 93 ILE A O 1
ATOM 760 N N . ILE A 1 94 ? -5.070 -2.525 21.906 1.00 89.69 94 ILE A N 1
ATOM 761 C CA . ILE A 1 94 ? -4.684 -3.939 21.991 1.00 89.69 94 ILE A CA 1
ATOM 762 C C . ILE A 1 94 ? -4.046 -4.209 23.366 1.00 89.69 94 ILE A C 1
ATOM 764 O O . ILE A 1 94 ? -2.846 -3.975 23.539 1.00 89.69 94 ILE A O 1
ATOM 768 N N . PRO A 1 95 ? -4.804 -4.745 24.343 1.00 87.69 95 PRO A N 1
ATOM 769 C CA . PRO A 1 95 ? -4.287 -5.017 25.684 1.00 87.69 95 PRO A CA 1
ATOM 770 C C . PRO A 1 95 ? -3.262 -6.162 25.717 1.00 87.69 95 PRO A C 1
ATOM 772 O O . PRO A 1 95 ? -2.351 -6.157 26.546 1.00 87.69 95 PRO A O 1
ATOM 775 N N . ASP A 1 96 ? -3.378 -7.141 24.814 1.00 91.44 96 ASP A N 1
ATOM 776 C CA . ASP A 1 96 ? -2.461 -8.282 24.741 1.00 91.44 96 ASP A CA 1
ATOM 777 C C . ASP A 1 96 ? -1.159 -7.911 24.009 1.00 91.44 96 ASP A C 1
ATOM 779 O O . ASP A 1 96 ? -1.033 -8.001 22.781 1.00 91.44 96 ASP A O 1
ATOM 783 N N . LYS A 1 97 ? -0.157 -7.496 24.792 1.00 89.12 97 LYS A N 1
ATOM 784 C CA . LYS A 1 97 ? 1.165 -7.108 24.282 1.00 89.12 97 LYS A CA 1
ATOM 785 C C . LYS A 1 97 ? 1.918 -8.264 23.619 1.00 89.12 97 LYS A C 1
ATOM 787 O O . LYS A 1 97 ? 2.654 -8.016 22.663 1.00 89.12 97 LYS A O 1
ATOM 792 N N . GLN A 1 98 ? 1.761 -9.500 24.101 1.00 90.00 98 GLN A N 1
ATOM 793 C CA . GLN A 1 98 ? 2.492 -10.653 23.564 1.00 90.00 98 GLN A CA 1
ATOM 794 C C . GLN A 1 98 ? 1.971 -11.020 22.180 1.00 90.00 98 GLN A C 1
ATOM 796 O O . GLN A 1 98 ? 2.753 -11.113 21.233 1.00 90.00 98 GLN A O 1
ATOM 801 N N . LYS A 1 99 ? 0.649 -11.131 22.036 1.00 89.00 99 LYS A N 1
ATOM 802 C CA . LYS A 1 99 ? 0.028 -11.463 20.753 1.00 89.00 99 LYS A CA 1
ATOM 803 C C . LYS A 1 99 ? 0.197 -10.338 19.730 1.00 89.00 99 LYS A C 1
ATOM 805 O O . LYS A 1 99 ? 0.430 -10.599 18.551 1.00 89.00 99 LYS A O 1
ATOM 810 N N . LYS A 1 100 ? 0.201 -9.074 20.168 1.00 88.19 100 LYS A N 1
ATOM 811 C CA . LYS A 1 100 ? 0.594 -7.939 19.316 1.00 88.19 100 LYS A CA 1
ATOM 812 C C . LYS A 1 100 ? 2.037 -8.065 18.815 1.00 88.19 100 LYS A C 1
ATOM 814 O O . LYS A 1 100 ? 2.293 -7.862 17.629 1.00 88.19 100 LYS A O 1
ATOM 819 N N . LEU A 1 101 ? 2.978 -8.404 19.699 1.00 87.88 101 LEU A N 1
ATOM 820 C CA . LEU A 1 101 ? 4.382 -8.596 19.332 1.00 87.88 101 LEU A CA 1
ATOM 821 C C . LEU A 1 101 ? 4.553 -9.767 18.354 1.00 87.88 101 LEU A C 1
ATOM 823 O O . LEU A 1 101 ? 5.344 -9.671 17.418 1.00 87.88 101 LEU A O 1
ATOM 827 N N . GLU A 1 102 ? 3.803 -10.851 18.540 1.00 89.94 102 GLU A N 1
ATOM 828 C CA . GLU A 1 102 ? 3.767 -11.981 17.612 1.00 89.94 102 GLU A CA 1
ATOM 829 C C . GLU A 1 102 ? 3.255 -11.563 16.227 1.00 89.94 102 GLU A C 1
ATOM 831 O O . GLU A 1 102 ? 3.869 -11.906 15.215 1.00 89.94 102 GLU A O 1
ATOM 836 N N . LEU A 1 103 ? 2.194 -10.753 16.161 1.00 87.56 103 LEU A N 1
ATOM 837 C CA . LEU A 1 103 ? 1.680 -10.207 14.902 1.00 87.56 103 LEU A CA 1
ATOM 838 C C . LEU A 1 103 ? 2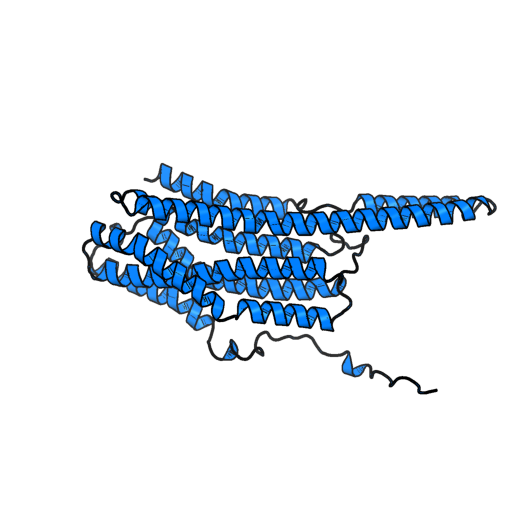.687 -9.277 14.219 1.00 87.56 103 LEU A C 1
ATOM 840 O O . LEU A 1 103 ? 2.883 -9.380 13.008 1.00 87.56 103 LEU A O 1
ATOM 844 N N . LEU A 1 104 ? 3.377 -8.423 14.979 1.00 86.25 104 LEU A N 1
ATOM 845 C CA . LEU A 1 104 ? 4.434 -7.561 14.450 1.00 86.25 104 LEU A CA 1
ATOM 846 C C . LEU A 1 104 ? 5.600 -8.391 13.890 1.00 86.25 104 LEU A C 1
ATOM 848 O O . LEU A 1 104 ? 6.054 -8.152 12.770 1.00 86.25 104 LEU A O 1
ATOM 852 N N . LYS A 1 105 ? 6.056 -9.409 14.632 1.00 87.56 105 LYS A N 1
ATOM 853 C CA . LYS A 1 105 ? 7.098 -10.347 14.179 1.00 87.56 105 LYS A CA 1
ATOM 854 C C . LYS A 1 105 ? 6.664 -11.096 12.924 1.00 87.56 105 LYS A C 1
ATOM 856 O O . LYS A 1 105 ? 7.436 -11.180 11.972 1.00 87.56 105 LYS A O 1
ATOM 861 N N . THR A 1 106 ? 5.424 -11.576 12.893 1.00 86.75 106 THR A N 1
ATOM 862 C CA . THR A 1 106 ? 4.848 -12.260 11.731 1.00 86.75 106 THR A CA 1
ATOM 863 C C . THR A 1 106 ? 4.811 -11.327 10.524 1.00 86.75 106 THR A C 1
ATOM 865 O O . THR A 1 106 ? 5.247 -11.720 9.444 1.00 86.75 106 THR A O 1
ATOM 868 N N . SER A 1 107 ? 4.393 -10.072 10.705 1.00 82.81 107 SER A N 1
ATOM 869 C CA . SER A 1 107 ? 4.390 -9.055 9.649 1.00 82.81 107 SER A CA 1
ATOM 870 C C . SER A 1 107 ? 5.786 -8.816 9.076 1.00 82.81 107 SER A C 1
ATOM 872 O O . SER A 1 107 ? 5.958 -8.808 7.859 1.00 82.81 107 SER A O 1
ATOM 874 N N . HIS A 1 108 ? 6.796 -8.655 9.934 1.00 83.06 108 HIS A N 1
ATOM 875 C CA . HIS A 1 108 ? 8.183 -8.476 9.493 1.00 83.06 108 HIS A CA 1
ATOM 876 C C . HIS A 1 108 ? 8.748 -9.729 8.826 1.00 83.06 108 HIS A C 1
ATOM 878 O O . HIS A 1 108 ? 9.472 -9.620 7.841 1.00 83.06 108 HIS A O 1
ATOM 884 N N . SER A 1 109 ? 8.411 -10.920 9.326 1.00 83.75 109 SER A N 1
ATOM 885 C CA . SER A 1 109 ? 8.843 -12.186 8.720 1.00 83.75 109 SER A CA 1
ATOM 886 C C . SER A 1 109 ? 8.234 -12.395 7.334 1.00 83.75 109 SER A C 1
ATOM 888 O O . SER A 1 109 ? 8.930 -12.837 6.426 1.00 83.75 109 SER A O 1
ATOM 890 N N . HIS A 1 110 ? 6.968 -12.006 7.151 1.00 79.62 110 HIS A N 1
ATOM 891 C CA . HIS A 1 110 ? 6.309 -12.023 5.854 1.00 79.62 110 HIS A CA 1
ATOM 892 C C . HIS A 1 110 ? 6.988 -11.045 4.902 1.00 79.62 110 HIS A C 1
ATOM 894 O O . HIS A 1 110 ? 7.401 -11.465 3.834 1.00 79.62 110 HIS A O 1
ATOM 900 N N . LEU A 1 111 ? 7.187 -9.781 5.292 1.00 75.44 111 LEU A N 1
ATOM 901 C CA . LEU A 1 111 ? 7.826 -8.784 4.422 1.00 75.44 111 LEU A CA 1
ATOM 902 C C . LEU A 1 111 ? 9.251 -9.177 4.001 1.00 75.44 111 LEU A C 1
ATOM 904 O O . LEU A 1 111 ? 9.657 -8.890 2.881 1.00 75.44 111 LEU A O 1
ATOM 908 N N . ASN A 1 112 ? 9.981 -9.879 4.868 1.00 77.69 112 ASN A N 1
ATOM 909 C CA . ASN A 1 112 ? 11.319 -10.391 4.574 1.00 77.69 112 ASN A CA 1
ATOM 910 C C . ASN A 1 112 ? 11.317 -11.790 3.929 1.00 77.69 112 ASN A C 1
ATOM 912 O O . ASN A 1 112 ? 12.381 -12.400 3.809 1.00 77.69 112 ASN A O 1
ATOM 916 N N . ASN A 1 113 ? 10.158 -12.330 3.539 1.00 79.81 113 ASN A N 1
ATOM 917 C CA . ASN A 1 113 ? 10.083 -13.670 2.975 1.00 79.81 113 ASN A CA 1
ATOM 918 C C . ASN A 1 113 ? 10.798 -13.709 1.610 1.00 79.81 113 ASN A C 1
ATOM 920 O O . ASN A 1 113 ? 10.386 -13.004 0.683 1.00 79.81 113 ASN A O 1
ATOM 924 N N . PRO A 1 114 ? 11.839 -14.549 1.440 1.00 78.00 114 PRO A N 1
ATOM 925 C CA . PRO A 1 114 ? 12.572 -14.642 0.184 1.00 78.00 114 PRO A CA 1
ATOM 926 C C . PRO A 1 114 ? 11.684 -15.032 -1.005 1.00 78.00 114 PRO A C 1
ATOM 928 O O . PRO A 1 114 ? 11.988 -14.656 -2.135 1.00 78.00 114 PRO A O 1
ATOM 931 N N . SER A 1 115 ? 10.553 -15.711 -0.778 1.00 81.19 115 SER A N 1
ATOM 932 C CA . SER A 1 115 ? 9.603 -16.047 -1.844 1.00 81.19 115 SER A CA 1
ATOM 933 C C . SER A 1 115 ? 9.020 -14.813 -2.537 1.00 81.19 115 SER A C 1
ATOM 935 O O . SER A 1 115 ? 8.573 -14.909 -3.675 1.00 81.19 115 SER A O 1
ATOM 937 N N . PHE A 1 116 ? 9.037 -13.638 -1.900 1.00 79.31 116 PHE A N 1
ATOM 938 C CA . PHE A 1 116 ? 8.572 -12.403 -2.529 1.00 79.31 116 PHE A CA 1
ATOM 939 C C . PHE A 1 116 ? 9.495 -11.895 -3.632 1.00 79.31 116 PHE A C 1
ATOM 941 O O . PHE A 1 116 ? 9.027 -11.273 -4.587 1.00 79.31 116 PHE A O 1
ATOM 948 N N . TRP A 1 117 ? 10.778 -12.254 -3.580 1.00 80.12 117 TRP A N 1
ATOM 949 C CA . TRP A 1 117 ? 11.701 -11.992 -4.680 1.00 80.12 117 TRP A CA 1
ATOM 950 C C . TRP A 1 117 ? 11.340 -12.782 -5.933 1.00 80.12 117 TRP A C 1
ATOM 952 O O . TRP A 1 117 ? 11.634 -12.315 -7.026 1.00 80.12 117 TRP A O 1
ATOM 962 N N . VAL A 1 118 ? 10.636 -13.914 -5.815 1.00 84.56 118 VAL A N 1
ATOM 963 C CA . VAL A 1 118 ? 10.143 -14.665 -6.982 1.00 84.56 118 VAL A CA 1
ATOM 964 C C . VAL A 1 118 ? 9.151 -13.821 -7.786 1.00 84.56 118 VAL A C 1
ATOM 966 O O . VAL A 1 118 ? 9.249 -13.781 -9.010 1.00 84.56 118 VAL A O 1
ATOM 969 N N . TYR A 1 119 ? 8.260 -13.074 -7.122 1.00 81.38 119 TYR A N 1
ATOM 970 C CA . TYR A 1 119 ? 7.365 -12.130 -7.804 1.00 81.38 119 TYR A CA 1
ATOM 971 C C . TYR A 1 119 ? 8.144 -10.985 -8.457 1.00 81.38 119 TYR A C 1
ATOM 973 O O . TYR A 1 119 ? 7.854 -10.621 -9.594 1.00 81.38 119 TYR A O 1
ATOM 981 N N . GLY A 1 120 ? 9.166 -10.463 -7.770 1.00 84.38 120 GLY A N 1
ATOM 982 C CA . GLY A 1 120 ? 10.105 -9.484 -8.327 1.00 84.38 120 GLY A CA 1
ATOM 983 C C . GLY A 1 120 ? 10.788 -9.977 -9.600 1.00 84.38 120 GLY A C 1
ATOM 984 O O . GLY A 1 120 ? 10.789 -9.287 -10.615 1.00 84.38 120 GLY A O 1
ATOM 985 N N . VAL A 1 121 ? 11.328 -11.195 -9.574 1.00 86.38 121 VAL A N 1
ATOM 986 C CA . VAL A 1 121 ? 12.005 -11.816 -10.719 1.00 86.38 121 VAL A CA 1
ATOM 987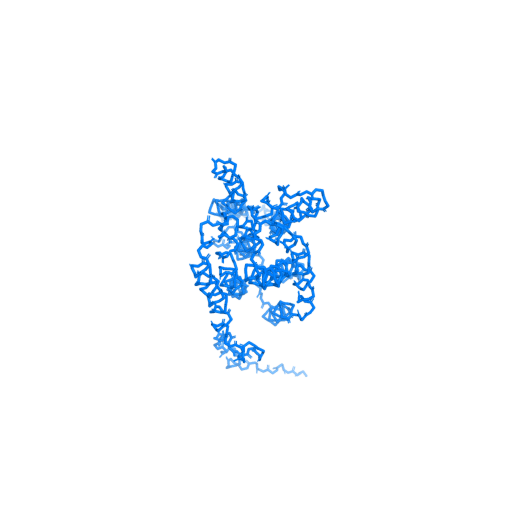 C C . VAL A 1 121 ? 11.025 -12.068 -11.864 1.00 86.38 121 VAL A C 1
ATOM 989 O O . VAL A 1 121 ? 11.349 -11.768 -13.009 1.00 86.38 121 VAL A O 1
ATOM 992 N N . ALA A 1 122 ? 9.815 -12.554 -11.579 1.00 86.50 122 ALA A N 1
ATOM 993 C CA . ALA A 1 122 ? 8.787 -12.758 -12.598 1.00 86.50 122 ALA A CA 1
ATOM 994 C C . ALA A 1 122 ? 8.368 -11.434 -13.262 1.00 86.50 122 ALA A C 1
ATOM 996 O O . ALA A 1 122 ? 8.267 -11.361 -14.487 1.00 86.50 122 ALA A O 1
ATOM 997 N N . MET A 1 123 ? 8.185 -10.370 -12.472 1.00 82.88 123 MET A N 1
ATOM 998 C CA . MET A 1 123 ? 7.880 -9.030 -12.983 1.00 82.88 123 MET A CA 1
ATOM 999 C C . MET A 1 123 ? 9.052 -8.429 -13.764 1.00 82.88 123 MET A C 1
ATOM 1001 O O . MET A 1 123 ? 8.833 -7.792 -14.790 1.00 82.88 123 MET A O 1
ATOM 1005 N N . ALA A 1 124 ? 10.291 -8.663 -13.328 1.00 87.19 124 ALA A N 1
ATOM 1006 C CA . ALA A 1 124 ? 11.499 -8.258 -14.048 1.00 87.19 124 ALA A CA 1
ATOM 1007 C C . ALA A 1 124 ? 11.619 -8.963 -15.395 1.00 87.19 124 ALA A C 1
ATOM 1009 O O . ALA A 1 124 ? 11.856 -8.302 -16.400 1.00 87.19 124 ALA A O 1
ATOM 1010 N N . ALA A 1 125 ? 11.392 -10.276 -15.436 1.00 87.12 125 ALA A N 1
ATOM 1011 C CA . ALA A 1 125 ? 11.398 -11.048 -16.671 1.00 87.12 125 ALA A CA 1
ATOM 1012 C C . ALA A 1 125 ? 10.298 -10.578 -17.635 1.00 87.12 125 ALA A C 1
ATOM 1014 O O . ALA A 1 125 ? 10.563 -10.396 -18.821 1.00 87.12 125 ALA A O 1
ATOM 1015 N N . LEU A 1 126 ? 9.086 -10.324 -17.128 1.00 81.69 126 LEU A N 1
ATOM 1016 C CA . LEU A 1 126 ? 7.972 -9.824 -17.934 1.00 81.69 126 LEU A CA 1
ATOM 1017 C C . LEU A 1 126 ? 8.241 -8.410 -18.464 1.00 81.69 126 LEU A C 1
ATOM 1019 O O . LEU A 1 126 ? 8.069 -8.158 -19.654 1.00 81.69 126 LEU A O 1
ATOM 1023 N N . GLY A 1 127 ? 8.690 -7.497 -17.600 1.00 78.81 127 GLY A N 1
ATOM 1024 C CA . GLY A 1 127 ? 9.057 -6.138 -17.989 1.00 78.81 127 GLY A CA 1
ATOM 1025 C C . GLY A 1 127 ? 10.177 -6.148 -19.025 1.00 78.81 127 GLY A C 1
ATOM 1026 O O . GLY A 1 127 ? 10.051 -5.533 -20.079 1.00 78.81 127 GLY A O 1
ATOM 1027 N N . TRP A 1 128 ? 11.229 -6.926 -18.784 1.00 83.56 128 TRP A N 1
ATOM 1028 C CA . TRP A 1 128 ? 12.311 -7.100 -19.745 1.00 83.56 128 TRP A CA 1
ATOM 1029 C C . TRP A 1 128 ? 11.795 -7.642 -21.086 1.00 83.56 128 TRP A C 1
ATOM 1031 O O . TRP A 1 128 ? 12.076 -7.047 -22.119 1.00 83.56 128 TRP A O 1
ATOM 1041 N N . TYR A 1 129 ? 10.955 -8.680 -21.091 1.00 80.81 129 TYR A N 1
ATOM 1042 C CA . TYR A 1 129 ? 10.375 -9.244 -22.316 1.00 80.81 129 TYR A CA 1
ATOM 1043 C C . TYR A 1 129 ? 9.533 -8.238 -23.119 1.00 80.81 129 TYR A C 1
ATOM 1045 O O . TYR A 1 129 ? 9.582 -8.234 -24.347 1.00 80.81 129 TYR A O 1
ATOM 1053 N N . VAL A 1 130 ? 8.763 -7.377 -22.447 1.00 75.38 130 VAL A N 1
ATOM 1054 C CA . VAL A 1 130 ? 7.897 -6.387 -23.108 1.00 75.38 130 VAL A CA 1
ATOM 1055 C C . VAL A 1 130 ? 8.695 -5.187 -23.615 1.00 75.38 130 VAL A C 1
ATOM 1057 O O . VAL A 1 130 ? 8.462 -4.715 -24.727 1.00 75.38 130 VAL A O 1
ATOM 1060 N N . PHE A 1 131 ? 9.631 -4.681 -22.815 1.00 72.94 131 PHE A N 1
ATOM 1061 C CA . PHE A 1 131 ? 10.289 -3.407 -23.089 1.00 72.94 131 PHE A CA 1
ATOM 1062 C C . PHE A 1 131 ? 11.652 -3.533 -23.766 1.00 72.94 131 PHE A C 1
ATOM 1064 O O . PHE A 1 131 ? 12.071 -2.604 -24.451 1.00 72.94 131 PHE A O 1
ATOM 1071 N N . PHE A 1 132 ? 12.357 -4.653 -23.628 1.00 77.44 132 PHE A N 1
ATOM 1072 C CA . PHE A 1 132 ? 13.648 -4.817 -24.292 1.00 77.44 132 PHE A CA 1
ATOM 1073 C C . PHE A 1 132 ? 13.523 -4.810 -25.825 1.00 77.44 132 PHE A C 1
ATOM 1075 O O . PHE A 1 132 ? 14.201 -3.997 -26.458 1.00 77.44 132 PHE A O 1
ATOM 1082 N N . PRO A 1 133 ? 12.628 -5.606 -26.451 1.00 71.88 133 PRO A N 1
ATOM 1083 C CA . PRO A 1 133 ? 12.467 -5.592 -27.906 1.00 71.88 133 PRO A CA 1
ATOM 1084 C C . PRO A 1 133 ? 11.977 -4.235 -28.417 1.00 71.88 133 PRO A C 1
ATOM 1086 O O . PRO A 1 133 ? 12.403 -3.783 -29.478 1.00 71.88 133 PRO A O 1
ATOM 1089 N N . ALA A 1 134 ? 11.128 -3.568 -27.627 1.00 67.62 134 ALA A N 1
ATOM 1090 C CA . ALA A 1 134 ? 10.641 -2.219 -27.885 1.00 67.62 134 ALA A CA 1
ATOM 1091 C C . ALA A 1 134 ? 11.774 -1.216 -28.070 1.00 67.62 134 ALA A C 1
ATOM 1093 O O . ALA A 1 134 ? 11.852 -0.488 -29.058 1.00 67.62 134 ALA A O 1
ATOM 1094 N N . TYR A 1 135 ? 12.647 -1.191 -27.071 1.00 69.56 135 TYR A N 1
ATOM 1095 C CA . TYR A 1 135 ? 13.680 -0.190 -26.936 1.00 69.56 135 TYR A CA 1
ATOM 1096 C C . TYR A 1 135 ? 14.838 -0.470 -27.897 1.00 69.56 135 TYR A C 1
ATOM 1098 O O . TYR A 1 135 ? 15.372 0.451 -28.516 1.00 69.56 135 TYR A O 1
ATOM 1106 N N . TYR A 1 136 ? 15.158 -1.755 -28.098 1.00 70.00 136 TYR A N 1
ATOM 1107 C CA . TYR A 1 136 ? 16.141 -2.200 -29.081 1.00 70.00 136 TYR A CA 1
ATOM 1108 C C . TYR A 1 136 ? 15.739 -1.810 -30.507 1.00 70.00 136 TYR A C 1
ATOM 1110 O O . TYR A 1 136 ? 16.540 -1.215 -31.231 1.00 70.00 136 TYR A O 1
ATOM 1118 N N . ALA A 1 137 ? 14.486 -2.073 -30.894 1.00 68.12 137 ALA A N 1
ATOM 1119 C CA . ALA A 1 137 ? 13.986 -1.736 -32.225 1.00 68.12 137 ALA A CA 1
ATOM 1120 C C . ALA A 1 137 ? 13.973 -0.220 -32.494 1.00 68.12 137 ALA A C 1
ATOM 1122 O O . ALA A 1 137 ? 14.209 0.197 -33.626 1.00 68.12 137 ALA A O 1
ATOM 1123 N N . ALA A 1 138 ? 13.720 0.600 -31.468 1.00 68.38 138 ALA A N 1
ATOM 1124 C CA . ALA A 1 138 ? 13.584 2.049 -31.610 1.00 68.38 138 ALA A CA 1
ATOM 1125 C C . ALA A 1 138 ? 14.922 2.809 -31.666 1.00 68.38 138 ALA A C 1
ATOM 1127 O O . ALA A 1 138 ? 15.012 3.835 -32.341 1.00 68.38 138 ALA A O 1
ATOM 1128 N N . HIS A 1 139 ? 15.955 2.350 -30.952 1.00 68.94 139 HIS A N 1
ATOM 1129 C CA . HIS A 1 139 ? 17.139 3.182 -30.702 1.00 68.94 139 HIS A CA 1
ATOM 1130 C C . HIS A 1 139 ? 18.452 2.661 -31.292 1.00 68.94 139 HIS A C 1
ATOM 1132 O O . HIS A 1 139 ? 19.368 3.465 -31.459 1.00 68.94 139 HIS A O 1
ATOM 1138 N N . GLN A 1 140 ? 18.561 1.364 -31.609 1.00 71.38 140 GLN A N 1
ATOM 1139 C CA . GLN A 1 140 ? 19.745 0.724 -32.219 1.00 71.38 140 GLN A CA 1
ATOM 1140 C C . GLN A 1 140 ? 21.103 0.938 -31.500 1.00 71.38 140 GLN A C 1
ATOM 1142 O O . GLN A 1 140 ? 22.136 0.523 -32.018 1.00 71.38 140 GLN A O 1
ATOM 1147 N N . SER A 1 141 ? 21.144 1.538 -30.304 1.00 78.44 141 SER A N 1
ATOM 1148 C CA . SER A 1 141 ? 22.368 1.677 -29.498 1.00 78.44 141 SER A CA 1
ATOM 1149 C C . SER A 1 141 ? 22.486 0.524 -28.507 1.00 78.44 141 SER A C 1
ATOM 1151 O O . SER A 1 141 ? 21.581 0.268 -27.708 1.00 78.44 141 SER A O 1
ATOM 1153 N N . LEU A 1 142 ? 23.630 -0.162 -28.537 1.00 76.56 142 LEU A N 1
ATOM 1154 C CA . LEU A 1 142 ? 23.930 -1.264 -27.626 1.00 76.56 142 LEU A CA 1
ATOM 1155 C C . LEU A 1 142 ? 23.950 -0.797 -26.164 1.00 76.56 142 LEU A C 1
ATOM 1157 O O . LEU A 1 142 ? 23.426 -1.500 -25.301 1.00 76.56 142 LEU A O 1
ATOM 1161 N N . TRP A 1 143 ? 24.499 0.390 -25.886 1.00 79.06 143 TRP A N 1
ATOM 1162 C CA . TRP A 1 143 ? 24.531 0.961 -24.539 1.00 79.06 143 TRP A CA 1
ATOM 1163 C C . TRP A 1 143 ? 23.121 1.214 -24.003 1.00 79.06 143 TRP A C 1
ATOM 1165 O O . TRP A 1 143 ? 22.788 0.751 -22.912 1.00 79.06 143 TRP A O 1
ATOM 1175 N N . LEU A 1 144 ? 22.269 1.866 -24.804 1.00 71.94 144 LEU A N 1
ATOM 1176 C CA . LEU A 1 144 ? 20.852 2.097 -24.499 1.00 71.94 144 LEU A CA 1
ATOM 1177 C C . LEU A 1 144 ? 20.126 0.780 -24.185 1.00 71.94 144 LEU A C 1
ATOM 1179 O O . LEU A 1 144 ? 19.319 0.716 -23.259 1.00 71.94 144 LEU A O 1
ATOM 1183 N N . CYS A 1 145 ? 20.453 -0.287 -24.911 1.00 76.31 145 CYS A N 1
ATOM 1184 C CA . CYS A 1 145 ? 19.836 -1.596 -24.724 1.00 76.31 145 CYS A CA 1
ATOM 1185 C C . CYS A 1 145 ? 20.320 -2.314 -23.460 1.00 76.31 145 CYS A C 1
ATOM 1187 O O . CYS A 1 145 ? 19.499 -2.860 -22.720 1.00 76.31 145 CYS A O 1
ATOM 1189 N N . VAL A 1 146 ? 21.627 -2.311 -23.183 1.00 79.88 146 VAL A N 1
ATOM 1190 C CA . VAL A 1 146 ? 22.205 -2.932 -21.979 1.00 79.88 146 VAL A CA 1
ATOM 1191 C C . VAL A 1 146 ? 21.755 -2.184 -20.729 1.00 79.88 146 VAL A C 1
ATOM 1193 O O . VAL A 1 146 ? 21.257 -2.793 -19.782 1.00 79.88 146 VAL A O 1
ATOM 1196 N N . TRP A 1 147 ? 21.877 -0.858 -20.739 1.00 81.94 147 TRP A N 1
ATOM 1197 C CA . TRP A 1 147 ? 21.490 -0.031 -19.607 1.00 81.94 147 TRP A CA 1
ATOM 1198 C C . TRP A 1 147 ? 19.979 -0.078 -19.370 1.00 81.94 147 TRP A C 1
ATOM 1200 O O . TRP A 1 147 ? 19.552 -0.340 -18.248 1.00 81.94 147 TRP A O 1
ATOM 1210 N N . GLY A 1 148 ? 19.171 0.063 -20.428 1.00 77.44 148 GLY A N 1
ATOM 1211 C CA . GLY A 1 148 ? 17.717 -0.073 -20.349 1.00 77.44 148 GLY A CA 1
ATOM 1212 C C . GLY A 1 148 ? 17.293 -1.437 -19.799 1.00 77.44 148 GLY A C 1
ATOM 1213 O O . GLY A 1 148 ? 16.451 -1.497 -18.907 1.00 77.44 148 GLY A O 1
ATOM 1214 N N . SER A 1 149 ? 17.927 -2.531 -20.241 1.00 78.88 149 SER A N 1
ATOM 1215 C CA . SER A 1 149 ? 17.655 -3.888 -19.733 1.00 78.88 149 SER A CA 1
ATOM 1216 C C . SER A 1 149 ? 17.857 -4.010 -18.230 1.00 78.88 149 SER A C 1
ATOM 1218 O O . SER A 1 149 ? 16.981 -4.504 -17.524 1.00 78.88 149 SER A O 1
ATOM 1220 N N . LEU A 1 150 ? 19.013 -3.562 -17.742 1.00 82.00 150 LEU A N 1
ATOM 1221 C CA . LEU A 1 150 ? 19.347 -3.593 -16.320 1.00 82.00 150 LEU A CA 1
ATOM 1222 C C . LEU A 1 150 ? 18.348 -2.769 -15.506 1.00 82.00 150 LEU A C 1
ATOM 1224 O O . LEU A 1 150 ? 17.934 -3.175 -14.423 1.00 82.00 150 LEU A O 1
ATOM 1228 N N . LEU A 1 151 ? 17.904 -1.648 -16.064 1.00 79.81 151 LEU A N 1
ATOM 1229 C CA . LEU A 1 151 ? 16.907 -0.789 -15.453 1.00 79.81 151 LEU A CA 1
ATOM 1230 C C . LEU A 1 151 ? 15.542 -1.472 -15.338 1.00 79.81 151 LEU A C 1
ATOM 1232 O O . LEU A 1 151 ? 14.934 -1.440 -14.272 1.00 79.81 151 LEU A O 1
ATOM 1236 N N . PHE A 1 152 ? 15.102 -2.174 -16.383 1.00 78.50 152 PHE A N 1
ATOM 1237 C CA . PHE A 1 152 ? 13.881 -2.981 -16.331 1.00 78.50 152 PHE A CA 1
ATOM 1238 C C . PHE A 1 152 ? 13.971 -4.133 -15.334 1.00 78.50 152 PHE A C 1
ATOM 1240 O O . PHE A 1 152 ? 12.983 -4.426 -14.658 1.00 78.50 152 PHE A O 1
ATOM 1247 N N . VAL A 1 153 ? 15.147 -4.747 -15.182 1.00 83.31 153 VAL A N 1
ATOM 1248 C CA . VAL A 1 153 ? 15.364 -5.751 -14.136 1.00 83.31 153 VAL A CA 1
ATOM 1249 C C . VAL A 1 153 ? 15.193 -5.120 -12.755 1.00 83.31 153 VAL A C 1
ATOM 1251 O O . VAL A 1 153 ? 14.435 -5.640 -11.939 1.00 83.31 153 VAL A O 1
ATOM 1254 N N . ILE A 1 154 ? 15.818 -3.966 -12.502 1.00 83.19 154 ILE A N 1
ATOM 1255 C CA . ILE A 1 154 ? 15.665 -3.234 -11.235 1.00 83.19 154 ILE A CA 1
ATOM 1256 C C . ILE A 1 154 ? 14.197 -2.849 -11.005 1.00 83.19 154 ILE A C 1
ATOM 1258 O O . ILE A 1 154 ? 13.679 -3.067 -9.911 1.00 83.19 154 ILE A O 1
ATOM 1262 N N . PHE A 1 155 ? 13.500 -2.338 -12.024 1.00 81.88 155 PHE A N 1
ATOM 1263 C CA . PHE A 1 155 ? 12.082 -1.992 -11.931 1.00 81.88 155 PHE A CA 1
ATOM 1264 C C . PHE A 1 155 ? 11.211 -3.177 -11.566 1.00 81.88 155 PHE A C 1
ATOM 1266 O O . PHE A 1 155 ? 10.367 -3.054 -10.684 1.00 81.88 155 PHE A O 1
ATOM 1273 N N . GLY A 1 156 ? 11.396 -4.313 -12.231 1.00 82.56 156 GLY A N 1
ATOM 1274 C CA . GLY A 1 156 ? 10.596 -5.486 -11.940 1.00 82.56 156 GLY A CA 1
ATOM 1275 C C . GLY A 1 156 ? 10.895 -6.062 -10.563 1.00 82.56 156 GLY A C 1
ATOM 1276 O O . GLY A 1 156 ? 9.958 -6.416 -9.853 1.00 82.56 156 GLY A O 1
ATOM 1277 N N . LEU A 1 157 ? 12.162 -6.065 -10.132 1.00 84.81 157 LEU A N 1
ATOM 1278 C CA . LEU A 1 157 ? 12.537 -6.500 -8.787 1.00 84.81 157 LEU A CA 1
ATOM 1279 C C . LEU A 1 157 ? 11.911 -5.606 -7.711 1.00 84.81 157 LEU A C 1
ATOM 1281 O O . LEU A 1 157 ? 11.233 -6.111 -6.816 1.00 84.81 157 LEU A O 1
ATOM 1285 N N . VAL A 1 158 ? 12.087 -4.285 -7.814 1.00 84.56 158 VAL A N 1
ATOM 1286 C CA . VAL A 1 158 ? 11.557 -3.327 -6.833 1.00 84.56 158 VAL A CA 1
ATOM 1287 C C . VAL A 1 158 ? 10.030 -3.258 -6.895 1.00 84.56 158 VAL A C 1
ATOM 1289 O O . VAL A 1 158 ? 9.373 -3.239 -5.857 1.00 84.56 158 VAL A O 1
ATOM 1292 N N . GLY A 1 159 ? 9.449 -3.280 -8.093 1.00 83.44 159 GLY A N 1
ATOM 1293 C CA . GLY A 1 159 ? 8.004 -3.267 -8.302 1.00 83.44 159 GLY A CA 1
ATOM 1294 C C . GLY A 1 159 ? 7.321 -4.533 -7.807 1.00 83.44 159 GLY A C 1
ATOM 1295 O O . GLY A 1 159 ? 6.312 -4.443 -7.113 1.00 83.44 159 GLY A O 1
ATOM 1296 N N . GLY A 1 160 ? 7.882 -5.710 -8.091 1.00 83.25 160 GLY A N 1
ATOM 1297 C CA . GLY A 1 160 ? 7.341 -6.971 -7.590 1.00 83.25 160 GLY A CA 1
ATOM 1298 C C . GLY A 1 160 ? 7.508 -7.120 -6.078 1.00 83.25 160 GLY A C 1
ATOM 1299 O O . GLY A 1 160 ? 6.570 -7.561 -5.415 1.00 83.25 160 GLY A O 1
ATOM 1300 N N . TYR A 1 161 ? 8.631 -6.668 -5.504 1.00 83.75 161 TYR A N 1
ATOM 1301 C CA . TYR A 1 161 ? 8.770 -6.579 -4.048 1.00 83.75 161 TYR A CA 1
ATOM 1302 C C . TYR A 1 161 ? 7.735 -5.615 -3.448 1.00 83.75 161 TYR A C 1
ATOM 1304 O O . TYR A 1 161 ? 7.050 -5.962 -2.489 1.00 83.75 161 TYR A O 1
ATOM 1312 N N . GLY A 1 162 ? 7.537 -4.440 -4.052 1.00 84.62 162 GLY A N 1
ATOM 1313 C CA . GLY A 1 162 ? 6.528 -3.478 -3.610 1.00 84.62 162 GLY A CA 1
ATOM 1314 C C . GLY A 1 162 ? 5.099 -4.015 -3.689 1.00 84.62 162 GLY A C 1
ATOM 1315 O O . GLY A 1 162 ? 4.327 -3.833 -2.749 1.00 84.62 162 GLY A O 1
ATOM 1316 N N . ALA A 1 163 ? 4.756 -4.750 -4.748 1.00 84.12 163 ALA A N 1
ATOM 1317 C CA . ALA A 1 163 ? 3.475 -5.444 -4.855 1.00 84.12 163 ALA A CA 1
ATOM 1318 C C . ALA A 1 163 ? 3.303 -6.491 -3.741 1.00 84.12 163 ALA A C 1
ATOM 1320 O O . ALA A 1 163 ? 2.242 -6.574 -3.123 1.00 84.12 163 ALA A O 1
ATOM 1321 N N . ALA A 1 164 ? 4.356 -7.246 -3.417 1.00 83.62 164 ALA A N 1
ATOM 1322 C CA . ALA A 1 164 ? 4.330 -8.190 -2.305 1.00 83.62 164 ALA A CA 1
ATOM 1323 C C . ALA A 1 164 ? 4.178 -7.493 -0.940 1.00 83.62 164 ALA A C 1
ATOM 1325 O O . ALA A 1 164 ? 3.468 -8.003 -0.068 1.00 83.62 164 ALA A O 1
ATOM 1326 N N . CYS A 1 165 ? 4.771 -6.307 -0.754 1.00 83.00 165 CYS A N 1
ATOM 1327 C CA . CYS A 1 165 ? 4.539 -5.483 0.433 1.00 83.00 165 CYS A CA 1
ATOM 1328 C C . CYS A 1 165 ? 3.070 -5.060 0.549 1.00 83.00 165 CYS A C 1
ATOM 1330 O O . CYS A 1 165 ? 2.494 -5.182 1.629 1.00 83.00 165 CYS A O 1
ATOM 1332 N N . VAL A 1 166 ? 2.452 -4.635 -0.559 1.00 87.25 166 VAL A N 1
ATOM 1333 C CA . VAL A 1 166 ? 1.024 -4.277 -0.610 1.00 87.25 166 VAL A CA 1
ATOM 1334 C C . VAL A 1 166 ? 0.143 -5.466 -0.226 1.00 87.25 166 VAL A C 1
ATOM 1336 O O . VAL A 1 166 ? -0.763 -5.327 0.594 1.00 87.25 166 VAL A O 1
ATOM 1339 N N . VAL A 1 167 ? 0.448 -6.659 -0.747 1.00 86.69 167 VAL A N 1
ATOM 1340 C CA . VAL A 1 167 ? -0.277 -7.891 -0.399 1.00 86.69 167 VAL A CA 1
ATOM 1341 C C . VAL A 1 167 ? -0.091 -8.263 1.073 1.00 86.69 167 VAL A C 1
ATOM 1343 O O . VAL A 1 167 ? -1.048 -8.606 1.767 1.00 86.69 167 VAL A O 1
ATOM 1346 N N . SER A 1 168 ? 1.137 -8.159 1.577 1.00 84.88 168 SER A N 1
ATOM 1347 C CA . SER A 1 168 ? 1.457 -8.451 2.978 1.00 84.88 168 SER A CA 1
ATOM 1348 C C . SER A 1 168 ? 0.735 -7.515 3.936 1.00 84.88 168 SER A C 1
ATOM 1350 O O . SER A 1 168 ? 0.286 -7.948 4.996 1.00 84.88 168 SER A O 1
ATOM 1352 N N . PHE A 1 169 ? 0.585 -6.248 3.550 1.00 87.06 169 PHE A N 1
ATOM 1353 C CA . PHE A 1 169 ? -0.179 -5.275 4.310 1.00 87.06 169 PHE A CA 1
ATOM 1354 C C . PHE A 1 169 ? -1.654 -5.675 4.441 1.00 87.06 169 PHE A C 1
ATOM 1356 O O . PHE A 1 169 ? -2.212 -5.569 5.532 1.00 87.06 169 PHE A O 1
ATOM 1363 N N . TYR A 1 170 ? -2.283 -6.199 3.387 1.00 87.00 170 TYR A N 1
ATOM 1364 C CA . TYR A 1 170 ? -3.648 -6.714 3.520 1.00 87.00 170 TYR A CA 1
ATOM 1365 C C . TYR A 1 170 ? -3.738 -7.854 4.506 1.00 87.00 170 TYR A C 1
ATOM 1367 O O . TYR A 1 170 ? -4.591 -7.826 5.384 1.00 87.00 170 TYR A O 1
ATOM 1375 N N . GLY A 1 171 ? -2.834 -8.829 4.380 1.00 87.31 171 GLY A N 1
ATOM 1376 C CA . GLY A 1 171 ? -2.789 -9.955 5.302 1.00 87.31 171 GLY A CA 1
ATOM 1377 C C . GLY A 1 171 ? -2.576 -9.495 6.744 1.00 87.31 171 GLY A C 1
ATOM 1378 O O . GLY A 1 171 ? -3.090 -10.116 7.667 1.00 87.31 171 GLY A O 1
ATOM 1379 N N . LEU A 1 172 ? -1.851 -8.395 6.953 1.00 88.00 172 LEU A N 1
ATOM 1380 C CA . LEU A 1 172 ? -1.677 -7.792 8.268 1.00 88.00 172 LEU A CA 1
ATOM 1381 C C . LEU A 1 172 ? -2.973 -7.175 8.803 1.00 88.00 172 LEU A C 1
ATOM 1383 O O . LEU A 1 172 ? -3.352 -7.471 9.935 1.00 88.00 172 LEU A O 1
ATOM 1387 N N . VAL A 1 173 ? -3.632 -6.314 8.020 1.00 89.50 173 VAL A N 1
ATOM 1388 C CA . VAL A 1 173 ? -4.895 -5.674 8.426 1.00 89.50 173 VAL A CA 1
ATOM 1389 C C . VAL A 1 173 ? -5.960 -6.729 8.694 1.00 89.50 173 VAL A C 1
ATOM 1391 O O . VAL A 1 173 ? -6.598 -6.688 9.740 1.00 89.50 173 VAL A O 1
ATOM 1394 N N . ASP A 1 174 ? -6.087 -7.707 7.802 1.00 89.56 174 ASP A N 1
ATOM 1395 C CA . ASP A 1 174 ? -7.000 -8.837 7.948 1.00 89.56 174 ASP A CA 1
ATOM 1396 C C . ASP A 1 174 ? -6.760 -9.597 9.259 1.00 89.56 174 ASP A C 1
ATOM 1398 O O . ASP A 1 174 ? -7.668 -9.738 10.080 1.00 89.56 174 ASP A O 1
ATOM 1402 N N . LYS A 1 175 ? -5.509 -10.012 9.510 1.00 89.25 175 LYS A N 1
ATOM 1403 C CA . LYS A 1 175 ? -5.134 -10.710 10.746 1.00 89.25 175 LYS A CA 1
ATOM 1404 C C . LYS A 1 175 ? -5.422 -9.874 11.983 1.00 89.25 175 LYS A C 1
ATOM 1406 O O . LYS A 1 175 ? -5.885 -10.422 12.977 1.00 89.25 175 LYS A O 1
ATOM 1411 N N . LEU A 1 176 ? -5.144 -8.572 11.946 1.00 89.06 176 LEU A N 1
ATOM 1412 C CA . LEU A 1 176 ? -5.407 -7.679 13.070 1.00 89.06 176 LEU A CA 1
ATOM 1413 C C . LEU A 1 176 ? -6.906 -7.627 13.379 1.00 89.06 176 LEU A C 1
ATOM 1415 O O . LEU A 1 176 ? -7.291 -7.888 14.519 1.00 89.06 176 LEU A O 1
ATOM 1419 N N . LEU A 1 177 ? -7.743 -7.346 12.376 1.00 89.25 177 LEU A N 1
ATOM 1420 C CA . LEU A 1 177 ? -9.198 -7.223 12.535 1.00 89.25 177 LEU A CA 1
ATOM 1421 C C . LEU A 1 177 ? -9.840 -8.537 13.013 1.00 89.25 177 LEU A C 1
ATOM 1423 O O . LEU A 1 177 ? -10.692 -8.523 13.902 1.00 89.25 177 LEU A O 1
ATOM 1427 N N . HIS A 1 178 ? -9.375 -9.684 12.512 1.00 87.31 178 HIS A N 1
ATOM 1428 C CA . HIS A 1 178 ? -9.930 -10.994 12.867 1.00 87.31 178 HIS A CA 1
ATOM 1429 C C . HIS A 1 178 ? -9.345 -11.616 14.142 1.00 87.31 178 HIS A C 1
ATOM 1431 O O . HIS A 1 178 ? -9.948 -12.531 14.707 1.00 87.31 178 HIS A O 1
ATOM 1437 N N . ALA A 1 179 ? -8.214 -11.126 14.661 1.00 84.69 179 ALA A N 1
ATOM 1438 C CA . ALA A 1 179 ? -7.584 -11.696 15.855 1.00 84.69 179 ALA A CA 1
ATOM 1439 C C . ALA A 1 179 ? -8.385 -11.487 17.157 1.00 84.69 179 ALA A C 1
ATOM 1441 O O . ALA A 1 179 ? -7.979 -12.026 18.195 1.00 84.69 179 ALA A O 1
ATOM 1442 N N . LYS A 1 180 ? -9.495 -10.724 17.110 1.00 84.00 180 LYS A N 1
ATOM 1443 C CA . LYS A 1 180 ? -10.346 -10.335 18.256 1.00 84.00 180 LYS A CA 1
ATOM 1444 C C . LYS A 1 180 ? -9.533 -9.772 19.425 1.00 84.00 180 LYS A C 1
ATOM 1446 O O . LYS A 1 180 ? -9.808 -10.043 20.588 1.00 84.00 180 LYS A O 1
ATOM 1451 N N . LEU A 1 181 ? -8.484 -9.029 19.085 1.00 85.69 181 LEU A N 1
ATOM 1452 C CA . LEU A 1 181 ? -7.556 -8.429 20.040 1.00 85.69 181 LEU A CA 1
ATOM 1453 C C . LEU A 1 181 ? -7.970 -7.032 20.472 1.00 85.69 181 LEU A C 1
ATOM 1455 O O . LEU A 1 181 ? -7.518 -6.555 21.506 1.00 85.69 181 LEU A O 1
ATOM 1459 N N . PHE A 1 182 ? -8.782 -6.372 19.656 1.00 87.06 182 PHE A N 1
ATOM 1460 C CA . PHE A 1 182 ? -9.180 -5.003 19.894 1.00 87.06 182 PHE A CA 1
ATOM 1461 C C . PHE A 1 182 ? -10.175 -4.922 21.040 1.00 87.06 182 PHE A C 1
ATOM 1463 O O . PHE A 1 182 ? -11.154 -5.669 21.088 1.00 87.06 182 PHE A O 1
ATOM 1470 N N . LYS A 1 183 ? -9.939 -3.958 21.922 1.00 88.31 183 LYS A N 1
ATOM 1471 C CA . LYS A 1 183 ? -10.923 -3.441 22.861 1.00 88.31 183 LYS A CA 1
ATOM 1472 C C . LYS A 1 183 ? -11.298 -2.030 22.388 1.00 88.31 183 LYS A C 1
ATOM 1474 O O . LYS A 1 183 ? -10.619 -1.084 22.778 1.00 88.31 183 LYS A O 1
ATOM 1479 N N . PRO A 1 184 ? -12.308 -1.891 21.504 1.00 83.94 184 PRO A N 1
ATOM 1480 C CA . PRO A 1 184 ? -12.712 -0.592 20.979 1.00 83.94 184 PRO A CA 1
ATOM 1481 C C . PRO A 1 184 ? -13.137 0.322 22.123 1.00 83.94 184 PRO A C 1
ATOM 1483 O O . PRO A 1 184 ? -13.900 -0.104 22.993 1.00 83.94 184 PRO A O 1
ATOM 1486 N N . ASP A 1 185 ? -12.664 1.564 22.105 1.00 86.56 185 ASP A N 1
ATOM 1487 C CA . ASP A 1 185 ? -13.066 2.577 23.076 1.00 86.56 185 ASP A CA 1
ATOM 1488 C C . ASP A 1 185 ? -14.035 3.576 22.417 1.00 86.56 185 ASP A C 1
ATOM 1490 O O . ASP A 1 185 ? -13.604 4.396 21.607 1.00 86.56 185 ASP A O 1
ATOM 1494 N N . PRO A 1 186 ? -15.345 3.545 22.729 1.00 83.75 186 PRO A N 1
ATOM 1495 C CA . PRO A 1 186 ? -16.308 4.493 22.164 1.00 83.75 186 PRO A CA 1
ATOM 1496 C C . PRO A 1 186 ? -16.020 5.955 22.529 1.00 83.75 186 PRO A C 1
ATOM 1498 O O . PRO A 1 186 ? -16.512 6.854 21.853 1.00 83.75 186 PRO A O 1
ATOM 1501 N N . TYR A 1 187 ? -15.224 6.200 23.571 1.00 86.00 187 TYR A N 1
ATOM 1502 C CA . TYR A 1 187 ? -14.847 7.535 24.035 1.00 86.00 187 TYR A CA 1
ATOM 1503 C C . TYR A 1 187 ? -13.485 7.989 23.514 1.00 86.00 187 TYR A C 1
ATOM 1505 O O . TYR A 1 187 ? -13.002 9.058 23.898 1.00 86.00 187 TYR A O 1
ATOM 1513 N N . HIS A 1 188 ? -12.878 7.202 22.626 1.00 88.06 188 HIS A N 1
ATOM 1514 C CA . HIS A 1 188 ? -11.579 7.511 22.071 1.00 88.06 188 HIS A CA 1
ATOM 1515 C C . HIS A 1 188 ? -11.612 8.851 21.305 1.00 88.06 188 HIS A C 1
ATOM 1517 O O . HIS A 1 188 ? -12.518 9.082 20.494 1.00 88.06 188 HIS A O 1
ATOM 1523 N N . PRO A 1 189 ? -10.615 9.741 21.490 1.00 87.00 189 PRO A N 1
ATOM 1524 C CA . PRO A 1 189 ? -10.617 11.087 20.903 1.00 87.00 189 PRO A CA 1
ATOM 1525 C C . PRO A 1 189 ? -10.551 11.106 19.369 1.00 87.00 189 PRO A C 1
ATOM 1527 O O . PRO A 1 189 ? -10.745 12.155 18.756 1.00 87.00 189 PRO A O 1
ATOM 1530 N N . ASP A 1 190 ? -10.255 9.970 18.733 1.00 87.56 190 ASP A N 1
ATOM 1531 C CA . ASP A 1 190 ? -10.209 9.861 17.275 1.00 87.56 190 ASP A CA 1
ATOM 1532 C C . ASP A 1 190 ? -11.588 9.740 16.608 1.00 87.56 190 ASP A C 1
ATOM 1534 O O . ASP A 1 190 ? -11.654 9.916 15.397 1.00 87.56 190 ASP A O 1
ATOM 1538 N N . LEU A 1 191 ? -12.671 9.487 17.358 1.00 87.19 191 LEU A N 1
ATOM 1539 C CA . LEU A 1 191 ? -14.024 9.205 16.841 1.00 87.19 191 LEU A CA 1
ATOM 1540 C C . LEU A 1 191 ? -14.137 7.930 15.981 1.00 87.19 191 LEU A C 1
ATOM 1542 O O . LEU A 1 191 ? -15.185 7.687 15.382 1.00 87.19 191 LEU A O 1
ATOM 1546 N N . PHE A 1 192 ? -13.087 7.109 15.935 1.00 88.75 192 PHE A N 1
ATOM 1547 C CA . PHE A 1 192 ? -13.018 5.829 15.222 1.00 88.75 192 PHE A CA 1
ATOM 1548 C C . PHE A 1 192 ? -12.746 4.671 16.182 1.00 88.75 192 PHE A C 1
ATOM 1550 O O . PHE A 1 192 ? -12.263 3.629 15.756 1.00 88.75 192 PHE A O 1
ATOM 1557 N N . MET A 1 193 ? -13.017 4.844 17.475 1.00 88.69 193 MET A N 1
ATOM 1558 C CA . MET A 1 193 ? -12.777 3.847 18.522 1.00 88.69 193 MET A CA 1
ATOM 1559 C C . MET A 1 193 ? -11.321 3.358 18.627 1.00 88.69 193 MET A C 1
ATOM 1561 O O . MET A 1 193 ? -11.075 2.216 19.020 1.00 88.69 193 MET A O 1
ATOM 1565 N N . GLY A 1 194 ? -10.360 4.201 18.234 1.00 89.50 194 GLY A N 1
ATOM 1566 C CA . GLY A 1 194 ? -8.933 3.878 18.187 1.00 89.50 194 GLY A CA 1
ATOM 1567 C C . GLY A 1 194 ? -8.471 3.196 16.894 1.00 89.50 194 GLY A C 1
ATOM 1568 O O . GLY A 1 194 ? -7.295 2.860 16.767 1.00 89.50 194 GLY A O 1
ATOM 1569 N N . PHE A 1 195 ? -9.347 2.990 15.901 1.00 90.94 195 PHE A N 1
ATOM 1570 C CA . PHE A 1 195 ? -8.988 2.347 14.627 1.00 90.94 195 PHE A CA 1
ATOM 1571 C C . PHE A 1 195 ? -8.297 3.287 13.620 1.00 90.94 195 PHE A C 1
ATOM 1573 O O . PHE A 1 195 ? -7.837 2.835 12.562 1.00 90.94 195 PHE A O 1
ATOM 1580 N N . ARG A 1 196 ? -8.143 4.585 13.926 1.00 90.69 196 ARG A N 1
ATOM 1581 C CA . ARG A 1 196 ? -7.466 5.556 13.043 1.00 90.69 196 ARG A CA 1
ATOM 1582 C C . ARG A 1 196 ? -6.051 5.146 12.591 1.00 90.69 196 ARG A C 1
ATOM 1584 O O . ARG A 1 196 ? -5.721 5.401 11.423 1.00 90.69 196 ARG A O 1
ATOM 1591 N N . PRO A 1 197 ? -5.195 4.511 13.419 1.00 91.12 197 PRO A N 1
ATOM 1592 C CA . PRO A 1 197 ? -3.877 4.050 12.986 1.00 91.12 197 PRO A CA 1
ATOM 1593 C C . PRO A 1 197 ? -3.928 3.013 11.857 1.00 91.12 197 PRO A C 1
ATOM 1595 O O . PRO A 1 197 ? -3.073 3.057 10.969 1.00 91.12 197 PRO A O 1
ATOM 1598 N N . LEU A 1 198 ? -4.935 2.127 11.841 1.00 90.94 198 LEU A N 1
ATOM 1599 C CA . LEU A 1 198 ? -5.142 1.172 10.743 1.00 90.94 198 LEU A CA 1
ATOM 1600 C C . LEU A 1 198 ? -5.566 1.891 9.465 1.00 90.94 198 LEU A C 1
ATOM 1602 O O . LEU A 1 198 ? -5.016 1.627 8.398 1.00 90.94 198 LEU A O 1
ATOM 1606 N N . GLY A 1 199 ? -6.490 2.847 9.580 1.00 88.12 199 GLY A N 1
ATOM 1607 C CA . GLY A 1 199 ? -6.928 3.666 8.450 1.00 88.12 199 GLY A CA 1
ATOM 1608 C C . GLY A 1 199 ? -5.788 4.481 7.834 1.00 88.12 199 GLY A C 1
ATOM 1609 O O . GLY A 1 199 ? -5.620 4.529 6.616 1.00 88.12 199 GLY A O 1
ATOM 1610 N N . THR A 1 200 ? -4.932 5.058 8.680 1.00 88.38 200 THR A N 1
ATOM 1611 C CA . THR A 1 200 ? -3.720 5.768 8.244 1.00 88.38 200 THR A CA 1
ATOM 1612 C C . THR A 1 200 ? -2.760 4.831 7.516 1.00 88.38 200 THR A C 1
ATOM 1614 O O . THR A 1 200 ? -2.176 5.210 6.500 1.00 88.38 200 THR A O 1
ATOM 1617 N N . LEU A 1 201 ? -2.597 3.603 8.012 1.00 88.88 201 LEU A N 1
ATOM 1618 C CA . LEU A 1 201 ? -1.736 2.614 7.376 1.00 88.88 201 LEU A CA 1
ATOM 1619 C C . LEU A 1 201 ? -2.295 2.162 6.018 1.00 88.88 201 LEU A C 1
ATOM 1621 O O . LEU A 1 201 ? -1.526 2.044 5.067 1.00 88.88 201 LEU A O 1
ATOM 1625 N N . ALA A 1 202 ? -3.618 2.015 5.891 1.00 88.56 202 ALA A N 1
ATOM 1626 C CA . ALA A 1 202 ? -4.286 1.729 4.619 1.00 88.56 202 ALA A CA 1
ATOM 1627 C C . ALA A 1 202 ? -4.040 2.822 3.572 1.00 88.56 202 ALA A C 1
ATOM 1629 O O . ALA A 1 202 ? -3.727 2.516 2.422 1.00 88.56 202 ALA A O 1
ATOM 1630 N N . VAL A 1 203 ? -4.094 4.095 3.974 1.00 86.19 203 VAL A N 1
ATOM 1631 C CA . VAL A 1 203 ? -3.781 5.222 3.080 1.00 86.19 203 VAL A CA 1
ATOM 1632 C C . VAL A 1 203 ? -2.314 5.194 2.646 1.00 86.19 203 VAL A C 1
ATOM 1634 O O . VAL A 1 203 ? -2.017 5.392 1.471 1.00 86.19 203 VAL A O 1
ATOM 1637 N N . VAL A 1 204 ? -1.383 4.909 3.563 1.00 87.94 204 VAL A N 1
ATOM 1638 C CA . VAL A 1 204 ? 0.044 4.765 3.221 1.00 87.94 204 VAL A CA 1
ATOM 1639 C C . VAL A 1 204 ? 0.257 3.609 2.248 1.00 87.94 204 VAL A C 1
ATOM 1641 O O . VAL A 1 204 ? 1.001 3.759 1.284 1.00 87.94 204 VAL A O 1
ATOM 1644 N N . ASN A 1 205 ? -0.410 2.477 2.457 1.00 88.00 205 ASN A N 1
ATOM 1645 C CA . ASN A 1 205 ? -0.330 1.345 1.544 1.00 88.00 205 ASN A CA 1
ATOM 1646 C C . ASN A 1 205 ? -0.857 1.693 0.144 1.00 88.00 205 ASN A C 1
ATOM 1648 O O . ASN A 1 205 ? -0.220 1.369 -0.857 1.00 88.00 205 ASN A O 1
ATOM 1652 N N . ALA A 1 206 ? -1.978 2.414 0.071 1.00 86.94 206 ALA A N 1
ATOM 1653 C CA . ALA A 1 206 ? -2.516 2.914 -1.188 1.00 86.94 206 ALA A CA 1
ATOM 1654 C C . ALA A 1 206 ? -1.550 3.894 -1.874 1.00 86.94 206 ALA A C 1
ATOM 1656 O O . ALA A 1 206 ? -1.351 3.797 -3.082 1.00 86.94 206 ALA A O 1
ATOM 1657 N N . LEU A 1 207 ? -0.884 4.780 -1.120 1.00 86.12 207 LEU A N 1
ATOM 1658 C CA . LEU A 1 207 ? 0.173 5.650 -1.645 1.00 86.12 207 LEU A CA 1
ATOM 1659 C C . LEU A 1 207 ? 1.317 4.818 -2.245 1.00 86.12 207 LEU A C 1
ATOM 1661 O O . LEU A 1 207 ? 1.727 5.067 -3.381 1.00 86.12 207 LEU A O 1
ATOM 1665 N N . VAL A 1 208 ? 1.782 3.798 -1.512 1.00 87.75 208 VAL A N 1
ATOM 1666 C CA . VAL A 1 208 ? 2.862 2.906 -1.951 1.00 87.75 208 VAL A CA 1
ATOM 1667 C C . VAL A 1 208 ? 2.495 2.215 -3.264 1.00 87.75 208 VAL A C 1
ATOM 1669 O O . VAL A 1 208 ? 3.254 2.301 -4.232 1.00 87.75 208 VAL A O 1
ATOM 1672 N N . ALA A 1 209 ? 1.300 1.625 -3.331 1.00 87.69 209 ALA A N 1
ATOM 1673 C CA . ALA A 1 209 ? 0.768 1.009 -4.543 1.00 87.69 209 ALA A CA 1
ATOM 1674 C C . ALA A 1 209 ? 0.638 2.024 -5.695 1.00 87.69 209 ALA A C 1
ATOM 1676 O O . ALA A 1 209 ? 1.078 1.759 -6.814 1.00 87.69 209 ALA A O 1
ATOM 1677 N N . SER A 1 210 ? 0.083 3.210 -5.416 1.00 87.88 210 SER A N 1
ATOM 1678 C CA . SER A 1 210 ? -0.195 4.242 -6.423 1.00 87.88 210 SER A CA 1
ATOM 1679 C C . SER A 1 210 ? 1.061 4.787 -7.095 1.00 87.88 210 SER A C 1
ATOM 1681 O O . SER A 1 210 ? 0.992 5.182 -8.257 1.00 87.88 210 SER A O 1
ATOM 1683 N N . SER A 1 211 ? 2.223 4.753 -6.434 1.00 87.69 211 SER A N 1
ATOM 1684 C CA . SER A 1 211 ? 3.478 5.196 -7.055 1.00 87.69 211 SER A CA 1
ATOM 1685 C C . SER A 1 211 ? 3.827 4.445 -8.333 1.00 87.69 211 SER A C 1
ATOM 1687 O O . SER A 1 211 ? 4.428 5.036 -9.224 1.00 87.69 211 SER A O 1
ATOM 1689 N N . GLY A 1 212 ? 3.409 3.178 -8.456 1.00 84.94 212 GLY A N 1
ATOM 1690 C CA . GLY A 1 212 ? 3.629 2.377 -9.658 1.00 84.94 212 GLY A CA 1
ATOM 1691 C C . GLY A 1 212 ? 2.985 2.982 -10.908 1.00 84.94 212 GLY A C 1
ATOM 1692 O O . GLY A 1 212 ? 3.402 2.677 -12.021 1.00 84.94 212 GLY A O 1
ATOM 1693 N N . SER A 1 213 ? 2.024 3.898 -10.753 1.00 86.12 213 SER A N 1
ATOM 1694 C CA . SER A 1 213 ? 1.431 4.634 -11.875 1.00 86.12 213 SER A CA 1
ATOM 1695 C C . SER A 1 213 ? 2.394 5.601 -12.571 1.00 86.12 213 SER A C 1
ATOM 1697 O O . SER A 1 213 ? 2.150 5.962 -13.720 1.00 86.12 213 SER A O 1
ATOM 1699 N N . LEU A 1 214 ? 3.537 5.941 -11.959 1.00 86.50 214 LEU A N 1
ATOM 1700 C CA . LEU A 1 214 ? 4.630 6.647 -12.644 1.00 86.50 214 LEU A CA 1
ATOM 1701 C C . LEU A 1 214 ? 5.199 5.847 -13.826 1.00 86.50 214 LEU A C 1
ATOM 1703 O O . LEU A 1 214 ? 5.788 6.431 -14.731 1.00 86.50 214 LEU A O 1
ATOM 1707 N N . LEU A 1 215 ? 4.975 4.530 -13.862 1.00 84.44 215 LEU A N 1
ATOM 1708 C CA . LEU A 1 215 ? 5.345 3.679 -14.991 1.00 84.44 215 LEU A CA 1
ATOM 1709 C C . LEU A 1 215 ? 4.326 3.731 -16.136 1.00 84.44 215 LEU A C 1
ATOM 1711 O O . LEU A 1 215 ? 4.635 3.281 -17.235 1.00 84.44 215 LEU A O 1
ATOM 1715 N N . PHE A 1 216 ? 3.118 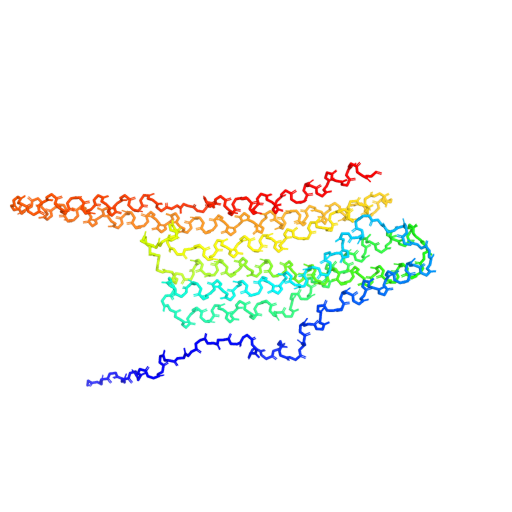4.267 -15.926 1.00 86.25 216 PHE A N 1
ATOM 1716 C CA . PHE A 1 216 ? 2.053 4.234 -16.936 1.00 86.25 216 PHE A CA 1
ATOM 1717 C C . PHE A 1 216 ? 2.456 4.864 -18.266 1.00 86.25 216 PHE A C 1
ATOM 1719 O O . PHE A 1 216 ? 2.162 4.245 -19.291 1.00 86.25 216 PHE A O 1
ATOM 1726 N N . PRO A 1 217 ? 3.173 6.002 -18.305 1.00 85.50 217 PRO A N 1
ATOM 1727 C CA . PRO A 1 217 ? 3.564 6.585 -19.576 1.00 85.50 217 PRO A CA 1
ATOM 1728 C C . PRO A 1 217 ? 4.495 5.695 -20.375 1.00 85.50 217 PRO A C 1
ATOM 1730 O O . PRO A 1 217 ? 4.284 5.537 -21.573 1.00 85.50 217 PRO A O 1
ATOM 1733 N N . LEU A 1 218 ? 5.422 5.016 -19.701 1.00 81.25 218 LEU A N 1
ATOM 1734 C CA . LEU A 1 218 ? 6.305 4.039 -20.327 1.00 81.25 218 LEU A CA 1
ATOM 1735 C C . LEU A 1 218 ? 5.513 2.845 -20.890 1.00 81.25 218 LEU A C 1
ATOM 1737 O O . LEU A 1 218 ? 5.754 2.410 -22.014 1.00 81.25 218 LEU A O 1
ATOM 1741 N N . ILE A 1 219 ? 4.511 2.352 -20.149 1.00 80.75 219 ILE A N 1
ATOM 1742 C CA . ILE A 1 219 ? 3.601 1.280 -20.603 1.00 80.75 219 ILE A CA 1
ATOM 1743 C C . ILE A 1 219 ? 2.762 1.717 -21.811 1.00 80.75 219 ILE A C 1
ATOM 1745 O O . ILE A 1 219 ? 2.374 0.897 -22.638 1.00 80.75 219 ILE A O 1
ATOM 1749 N N . LEU A 1 220 ? 2.417 2.999 -21.894 1.00 80.69 220 LEU A N 1
ATOM 1750 C CA . LEU A 1 220 ? 1.626 3.563 -22.983 1.00 80.69 220 LEU A CA 1
ATOM 1751 C C . LEU A 1 220 ? 2.479 3.821 -24.230 1.00 80.69 220 LEU A C 1
ATOM 1753 O O . LEU A 1 220 ? 2.015 3.555 -25.336 1.00 80.69 220 LEU A O 1
ATOM 1757 N N . GLU A 1 221 ? 3.724 4.266 -24.058 1.00 78.62 221 GLU A N 1
ATOM 1758 C CA . GLU A 1 221 ? 4.716 4.424 -25.130 1.00 78.62 221 GLU A CA 1
ATOM 1759 C C . GLU A 1 221 ? 5.035 3.081 -25.798 1.00 78.62 221 GLU A C 1
ATOM 1761 O O . GLU A 1 221 ? 5.080 2.994 -27.024 1.00 78.62 221 GLU A O 1
ATOM 1766 N N . SER A 1 222 ? 5.131 1.989 -25.030 1.00 73.12 222 SER A N 1
ATOM 1767 C CA . SER A 1 222 ? 5.351 0.655 -25.608 1.00 73.12 222 SER A CA 1
ATOM 1768 C C . SER A 1 222 ? 4.182 0.142 -26.465 1.00 73.12 222 SER A C 1
ATOM 1770 O O . SER A 1 222 ? 4.330 -0.834 -27.197 1.00 73.12 222 SER A O 1
ATOM 1772 N N . ARG A 1 223 ? 3.016 0.803 -26.464 1.00 70.56 223 ARG A N 1
ATOM 1773 C CA . ARG A 1 223 ? 1.879 0.435 -27.333 1.00 70.56 223 ARG A CA 1
ATOM 1774 C C . ARG A 1 223 ? 2.043 0.896 -28.776 1.00 70.56 223 ARG A C 1
ATOM 1776 O O . ARG A 1 223 ? 1.314 0.413 -29.644 1.00 70.56 223 ARG A O 1
ATOM 1783 N N . GLU A 1 224 ? 2.964 1.817 -29.042 1.00 71.50 224 GLU A N 1
ATOM 1784 C CA . GLU A 1 224 ? 3.263 2.272 -30.406 1.00 71.50 224 GLU A CA 1
ATOM 1785 C C . GLU A 1 224 ? 4.045 1.225 -31.213 1.00 71.50 224 GLU A C 1
ATOM 1787 O O . GLU A 1 224 ? 4.155 1.322 -32.432 1.00 71.50 224 GLU A O 1
ATOM 1792 N N . LEU A 1 225 ? 4.513 0.167 -30.549 1.00 65.50 225 LEU A N 1
ATOM 1793 C CA . LEU A 1 225 ? 5.248 -0.935 -31.155 1.00 65.50 225 LEU A CA 1
ATOM 1794 C C . LEU A 1 225 ? 4.344 -1.886 -31.951 1.00 65.50 225 LEU A C 1
ATOM 1796 O O . LEU A 1 225 ? 3.173 -2.075 -31.612 1.00 65.50 225 LEU A O 1
ATOM 1800 N N . PRO A 1 226 ? 4.874 -2.564 -32.980 1.00 62.44 226 PRO A N 1
ATOM 1801 C CA . PRO A 1 226 ? 4.099 -3.490 -33.798 1.00 62.44 226 PRO A CA 1
ATOM 1802 C C . PRO A 1 226 ? 3.607 -4.748 -33.047 1.00 62.44 226 PRO A C 1
ATOM 1804 O O . PRO A 1 226 ? 4.322 -5.371 -32.264 1.00 62.44 226 PRO A O 1
ATOM 1807 N N . GLY A 1 227 ? 2.367 -5.146 -33.370 1.00 65.38 227 GLY A N 1
ATOM 1808 C CA . GLY A 1 227 ? 1.786 -6.488 -33.208 1.00 65.38 227 GLY A CA 1
ATOM 1809 C C . GLY A 1 227 ? 1.839 -7.125 -31.814 1.00 65.38 227 GLY A C 1
ATOM 1810 O O . GLY A 1 227 ? 0.954 -6.912 -30.987 1.00 65.38 227 GLY A O 1
ATOM 1811 N N . ILE A 1 228 ? 2.842 -7.977 -31.589 1.00 69.44 228 ILE A N 1
ATOM 1812 C CA . ILE A 1 228 ? 2.868 -8.968 -30.499 1.00 69.44 228 ILE A CA 1
ATOM 1813 C C . ILE A 1 228 ? 3.115 -8.363 -29.106 1.00 69.44 228 ILE A C 1
ATOM 1815 O O . ILE A 1 228 ? 2.759 -8.967 -28.097 1.00 69.44 228 ILE A O 1
ATOM 1819 N N . PHE A 1 229 ? 3.658 -7.144 -29.036 1.00 66.81 229 PHE A N 1
ATOM 1820 C CA . PHE A 1 229 ? 4.016 -6.485 -27.772 1.00 66.81 229 PHE A CA 1
ATOM 1821 C C . PHE A 1 229 ? 2.903 -5.597 -27.193 1.00 66.81 229 PHE A C 1
ATOM 1823 O O . PHE A 1 229 ? 2.962 -5.217 -26.023 1.00 66.81 229 PHE A O 1
ATOM 1830 N N . LYS A 1 230 ? 1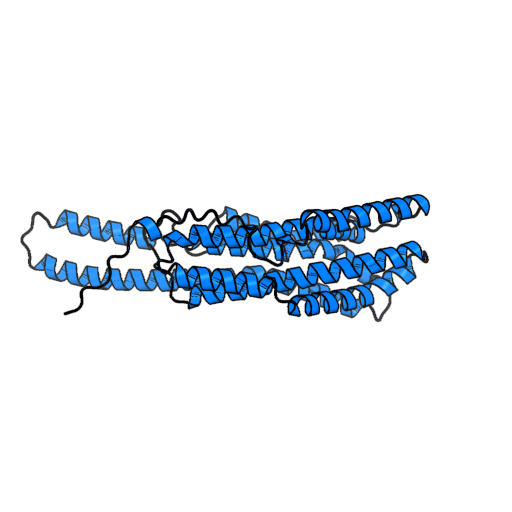.844 -5.312 -27.967 1.00 73.62 230 LYS A N 1
ATOM 1831 C CA . LYS A 1 230 ? 0.737 -4.448 -27.521 1.00 73.62 230 LYS A CA 1
ATOM 1832 C C . LYS A 1 230 ? -0.097 -5.091 -26.414 1.00 73.62 230 LYS A C 1
ATOM 1834 O O . LYS A 1 230 ? -0.394 -4.445 -25.410 1.00 73.62 230 LYS A O 1
ATOM 1839 N N . LEU A 1 231 ? -0.479 -6.359 -26.590 1.00 80.69 231 LEU A N 1
ATOM 1840 C CA . LEU A 1 231 ? -1.384 -7.061 -25.673 1.00 80.69 231 LEU A CA 1
ATOM 1841 C C . LEU A 1 231 ? -0.804 -7.189 -24.246 1.00 80.69 231 LEU A C 1
ATOM 1843 O O . LEU A 1 231 ? -1.512 -6.818 -23.305 1.00 80.69 231 LEU A O 1
ATOM 1847 N N . PRO A 1 232 ? 0.467 -7.601 -24.047 1.00 77.38 232 PRO A N 1
ATOM 1848 C CA . PRO A 1 232 ? 1.087 -7.615 -22.719 1.00 77.38 232 PRO A CA 1
ATOM 1849 C C . PRO A 1 232 ? 1.121 -6.240 -22.035 1.00 77.38 232 PRO A C 1
ATOM 1851 O O . PRO A 1 232 ? 0.892 -6.152 -20.831 1.00 77.38 232 PRO A O 1
ATOM 1854 N N . GLY A 1 233 ? 1.346 -5.157 -22.790 1.00 76.81 233 GLY A N 1
ATOM 1855 C CA . GLY A 1 233 ? 1.341 -3.793 -22.250 1.00 76.81 233 GLY A CA 1
ATOM 1856 C C . GLY A 1 233 ? -0.029 -3.362 -21.712 1.00 76.81 233 GLY A C 1
ATOM 1857 O O . GLY A 1 233 ? -0.120 -2.783 -20.627 1.00 76.81 233 GLY A O 1
ATOM 1858 N N . TYR A 1 234 ? -1.120 -3.684 -22.419 1.00 79.38 234 TYR A N 1
ATOM 1859 C CA . TYR A 1 234 ? -2.481 -3.453 -21.914 1.00 79.38 234 TYR A CA 1
ATOM 1860 C C . TYR A 1 234 ? -2.790 -4.301 -20.682 1.00 79.38 234 TYR A C 1
ATOM 1862 O O . TYR A 1 234 ? -3.329 -3.776 -19.708 1.00 79.38 234 TYR A O 1
ATOM 1870 N N . ALA A 1 235 ? -2.420 -5.584 -20.703 1.00 83.00 235 ALA A N 1
ATOM 1871 C CA . ALA A 1 235 ? -2.617 -6.478 -19.568 1.00 83.00 235 ALA A CA 1
ATOM 1872 C C . ALA A 1 235 ? -1.896 -5.958 -18.315 1.00 83.00 235 ALA A C 1
ATOM 1874 O O . ALA A 1 235 ? -2.499 -5.886 -17.248 1.00 83.00 235 ALA A O 1
ATOM 1875 N N . MET A 1 236 ? -0.645 -5.509 -18.456 1.00 80.12 236 MET A N 1
ATOM 1876 C CA . MET A 1 236 ? 0.129 -4.939 -17.354 1.00 80.12 236 MET A CA 1
ATOM 1877 C C . MET A 1 236 ? -0.479 -3.633 -16.829 1.00 80.12 236 MET A C 1
ATOM 1879 O O . MET A 1 236 ? -0.586 -3.454 -15.619 1.00 80.12 236 MET A O 1
ATOM 1883 N N . PHE A 1 237 ? -0.939 -2.744 -17.717 1.00 83.00 237 PHE A N 1
ATOM 1884 C CA . PHE A 1 237 ? -1.634 -1.517 -17.316 1.00 83.00 237 PHE A CA 1
ATOM 1885 C C . PHE A 1 237 ? -2.895 -1.814 -16.492 1.00 83.00 237 PHE A C 1
ATOM 1887 O O . PHE A 1 237 ? -3.071 -1.257 -15.410 1.00 83.00 237 PHE A O 1
ATOM 1894 N N . ILE A 1 238 ? -3.754 -2.711 -16.988 1.00 84.44 238 ILE A N 1
ATOM 1895 C CA . ILE A 1 238 ? -4.998 -3.095 -16.308 1.00 84.44 238 ILE A CA 1
ATOM 1896 C C . ILE A 1 238 ? -4.681 -3.765 -14.968 1.00 84.44 238 ILE A C 1
ATOM 1898 O O . ILE A 1 238 ? -5.290 -3.418 -13.960 1.00 84.44 238 ILE A O 1
ATOM 1902 N N . ALA A 1 239 ? -3.701 -4.671 -14.931 1.00 83.69 239 ALA A N 1
ATOM 1903 C CA . ALA A 1 239 ? -3.294 -5.351 -13.707 1.00 83.69 239 ALA A CA 1
ATOM 1904 C C . ALA A 1 239 ? -2.821 -4.362 -12.632 1.00 83.69 239 ALA A C 1
ATOM 1906 O O . ALA A 1 239 ? -3.292 -4.429 -11.499 1.00 83.69 239 ALA A O 1
ATOM 1907 N N . ILE A 1 240 ? -1.952 -3.405 -12.979 1.00 82.19 240 ILE A N 1
ATOM 1908 C CA . ILE A 1 240 ? -1.478 -2.395 -12.020 1.00 82.19 240 ILE A CA 1
ATOM 1909 C C . ILE A 1 240 ? -2.637 -1.503 -11.559 1.00 82.19 240 ILE A C 1
ATOM 1911 O O . ILE A 1 240 ? -2.761 -1.245 -10.364 1.00 82.19 240 ILE A O 1
ATOM 1915 N N . ALA A 1 241 ? -3.517 -1.068 -12.467 1.00 83.69 241 ALA A N 1
ATOM 1916 C CA . ALA A 1 241 ? -4.683 -0.263 -12.105 1.00 83.69 241 ALA A CA 1
ATOM 1917 C C . ALA A 1 241 ? -5.617 -0.999 -11.126 1.00 83.69 241 ALA A C 1
ATOM 1919 O O . ALA A 1 241 ? -6.052 -0.411 -10.136 1.00 83.69 241 ALA A O 1
ATOM 1920 N N . ILE A 1 242 ? -5.873 -2.293 -11.355 1.00 85.25 242 ILE A N 1
ATOM 1921 C CA . ILE A 1 242 ? -6.665 -3.139 -10.450 1.00 85.25 242 ILE A CA 1
ATOM 1922 C C . ILE A 1 242 ? -5.963 -3.288 -9.099 1.00 85.25 242 ILE A C 1
ATOM 1924 O O . ILE A 1 242 ? -6.609 -3.118 -8.070 1.00 85.25 242 ILE A O 1
ATOM 1928 N N . ILE A 1 243 ? -4.653 -3.559 -9.079 1.00 84.50 243 ILE A N 1
ATOM 1929 C CA . ILE A 1 243 ? -3.884 -3.675 -7.830 1.00 84.50 243 ILE A CA 1
ATOM 1930 C C . ILE A 1 243 ? -3.973 -2.377 -7.025 1.00 84.50 243 ILE A C 1
ATOM 1932 O O . ILE A 1 243 ? -4.235 -2.437 -5.830 1.00 84.50 243 ILE A O 1
ATOM 1936 N N . ILE A 1 244 ? -3.816 -1.210 -7.658 1.00 84.25 244 ILE A N 1
ATOM 1937 C CA . ILE A 1 244 ? -3.945 0.095 -6.989 1.00 84.25 244 ILE A CA 1
ATOM 1938 C C . ILE A 1 244 ? -5.365 0.290 -6.439 1.00 84.25 244 ILE A C 1
ATOM 1940 O O . ILE A 1 244 ? -5.531 0.703 -5.291 1.00 84.25 244 ILE A O 1
ATOM 1944 N N . ALA A 1 245 ? -6.392 -0.025 -7.231 1.00 84.19 245 ALA A N 1
ATOM 1945 C CA . ALA A 1 245 ? -7.782 0.124 -6.811 1.00 84.19 245 ALA A CA 1
ATOM 1946 C C . ALA A 1 245 ? -8.114 -0.793 -5.626 1.00 84.19 245 ALA A C 1
ATOM 1948 O O . ALA A 1 245 ? -8.672 -0.344 -4.625 1.00 84.19 245 ALA A O 1
ATOM 1949 N N . LEU A 1 246 ? -7.711 -2.062 -5.690 1.00 87.00 246 LEU A N 1
ATOM 1950 C CA . LEU A 1 246 ? -7.875 -2.995 -4.584 1.00 87.00 246 LEU A CA 1
ATOM 1951 C C . LEU A 1 246 ? -7.054 -2.545 -3.371 1.00 87.00 246 LEU A C 1
ATOM 1953 O O . LEU A 1 246 ? -7.545 -2.679 -2.245 1.00 87.00 246 LEU A O 1
ATOM 1957 N N . ALA A 1 247 ? -5.821 -2.029 -3.559 1.00 85.50 247 ALA A N 1
ATOM 1958 C CA . ALA A 1 247 ? -4.909 -1.569 -2.481 1.00 85.50 247 ALA A CA 1
ATOM 1959 C C . ALA A 1 247 ? -5.582 -0.547 -1.584 1.00 85.50 247 ALA A C 1
ATOM 1961 O O . ALA A 1 247 ? -5.303 -0.466 -0.387 1.00 85.50 247 ALA A O 1
ATOM 1962 N N . PHE A 1 248 ? -6.506 0.179 -2.195 1.00 81.62 248 PHE A N 1
ATOM 1963 C CA . PHE A 1 248 ? -7.310 1.191 -1.580 1.00 81.62 248 PHE A CA 1
ATOM 1964 C C . PHE A 1 248 ? -8.642 0.669 -1.017 1.00 81.62 248 PHE A C 1
ATOM 1966 O O . PHE A 1 248 ? -8.935 0.875 0.158 1.00 81.62 248 PHE A O 1
ATOM 1973 N N . ILE A 1 249 ? -9.454 0.000 -1.838 1.00 86.44 249 ILE A N 1
ATOM 1974 C CA . ILE A 1 249 ? -10.852 -0.317 -1.510 1.00 86.44 249 ILE A CA 1
ATOM 1975 C C . ILE A 1 249 ? -10.951 -1.363 -0.392 1.00 86.44 249 ILE A C 1
ATOM 1977 O O . ILE A 1 249 ? -11.730 -1.195 0.545 1.00 86.44 249 ILE A O 1
ATOM 1981 N N . VAL A 1 250 ? -10.152 -2.430 -0.466 1.00 90.50 250 VAL A N 1
ATOM 1982 C CA . VAL A 1 250 ? -10.305 -3.605 0.409 1.00 90.50 250 VAL A CA 1
ATOM 1983 C C . VAL A 1 250 ? -10.069 -3.289 1.895 1.00 90.50 250 VAL A C 1
ATOM 1985 O O . VAL A 1 250 ? -10.965 -3.558 2.694 1.00 90.50 250 VAL A O 1
ATOM 1988 N N . PRO A 1 251 ? -8.944 -2.669 2.310 1.00 87.88 251 PRO A N 1
ATOM 1989 C CA . PRO A 1 251 ? -8.682 -2.400 3.725 1.00 87.88 251 PRO A CA 1
ATOM 1990 C C . PRO A 1 251 ? -9.707 -1.440 4.318 1.00 87.88 251 PRO A C 1
ATOM 1992 O O . PRO A 1 251 ? -10.031 -1.521 5.495 1.00 87.88 251 PRO A O 1
ATOM 1995 N N . ILE A 1 252 ? -10.200 -0.512 3.502 1.00 87.62 252 ILE A N 1
ATOM 1996 C CA . ILE A 1 252 ? -11.150 0.518 3.911 1.00 87.62 252 ILE A CA 1
ATOM 1997 C C . ILE A 1 252 ? -12.508 -0.076 4.203 1.00 87.62 252 ILE A C 1
ATOM 1999 O O . ILE A 1 252 ? -13.094 0.271 5.223 1.00 87.62 252 ILE A O 1
ATOM 2003 N N . ILE A 1 253 ? -12.975 -0.976 3.337 1.00 89.69 253 ILE A N 1
ATOM 2004 C CA . ILE A 1 253 ? -14.204 -1.726 3.577 1.00 89.69 253 ILE A CA 1
ATOM 2005 C C . ILE A 1 253 ? -14.042 -2.563 4.846 1.00 89.69 253 ILE A C 1
ATOM 2007 O O . ILE A 1 253 ? -14.847 -2.417 5.752 1.00 89.69 253 ILE A O 1
ATOM 2011 N N . TRP A 1 254 ? -12.955 -3.325 4.989 1.00 91.81 254 TRP A N 1
ATOM 2012 C CA . TRP A 1 254 ? -12.748 -4.152 6.184 1.00 91.81 254 TRP A CA 1
ATOM 2013 C C . TRP A 1 254 ? -12.690 -3.350 7.486 1.00 91.81 254 TRP A C 1
ATOM 2015 O O . TRP A 1 254 ? -13.314 -3.729 8.474 1.00 91.81 254 TRP A O 1
ATOM 2025 N N . ILE A 1 255 ? -11.968 -2.225 7.505 1.00 90.00 255 ILE A N 1
ATOM 2026 C CA . ILE A 1 255 ? -11.910 -1.348 8.681 1.00 90.00 255 ILE A CA 1
ATOM 2027 C C . ILE A 1 255 ? -13.290 -0.745 8.956 1.00 90.00 255 ILE A C 1
ATOM 2029 O O . ILE A 1 255 ? -13.711 -0.699 10.109 1.00 90.00 255 ILE A O 1
ATOM 2033 N N . ARG A 1 256 ? -14.001 -0.291 7.917 1.00 90.12 256 ARG A N 1
ATOM 2034 C CA . ARG A 1 256 ? -15.351 0.260 8.055 1.00 90.12 256 ARG A CA 1
ATOM 2035 C C . ARG A 1 256 ? -16.304 -0.773 8.644 1.00 90.12 256 ARG A C 1
ATOM 2037 O O . ARG A 1 256 ? -16.950 -0.455 9.636 1.00 90.12 256 ARG A O 1
ATOM 2044 N N . ASP A 1 257 ? -16.375 -1.960 8.054 1.00 91.06 257 ASP A N 1
ATOM 2045 C CA . ASP A 1 257 ? -17.273 -3.033 8.477 1.00 91.06 257 ASP A CA 1
ATOM 2046 C C . ASP A 1 257 ? -16.989 -3.394 9.937 1.00 91.06 257 ASP A C 1
ATOM 2048 O O . ASP A 1 257 ? -17.903 -3.472 10.753 1.00 91.06 257 ASP A O 1
ATOM 2052 N N . HIS A 1 258 ? -15.712 -3.466 10.320 1.00 90.31 258 HIS A N 1
ATOM 2053 C CA . HIS A 1 258 ? -15.333 -3.731 11.702 1.00 90.31 258 HIS A CA 1
ATOM 2054 C C . HIS A 1 258 ? -15.736 -2.603 12.670 1.00 90.31 258 HIS A C 1
ATOM 2056 O O . HIS A 1 258 ? -16.192 -2.872 13.783 1.00 90.31 258 HIS A O 1
ATOM 2062 N N . ILE A 1 259 ? -15.595 -1.331 12.284 1.00 89.50 259 ILE A N 1
ATOM 2063 C CA . ILE A 1 259 ? -16.077 -0.194 13.090 1.00 89.50 259 ILE A CA 1
ATOM 2064 C C . ILE A 1 259 ? -17.608 -0.240 13.200 1.00 89.50 259 ILE A C 1
ATOM 2066 O O . ILE A 1 259 ? -18.147 -0.030 14.284 1.00 89.50 259 ILE A O 1
ATOM 2070 N N . GLU A 1 260 ? -18.311 -0.535 12.108 1.00 90.81 260 GLU A N 1
ATOM 2071 C CA . GLU A 1 260 ? -19.773 -0.604 12.049 1.00 90.81 260 GLU A CA 1
ATOM 2072 C C . GLU A 1 260 ? -20.320 -1.734 12.938 1.00 90.81 260 GLU A C 1
ATOM 2074 O O . GLU A 1 260 ? -21.206 -1.498 13.761 1.00 90.81 260 GLU A O 1
ATOM 2079 N N . GLU A 1 261 ? -19.718 -2.924 12.872 1.00 91.50 261 GLU A N 1
ATOM 2080 C CA . GLU A 1 261 ? -20.039 -4.065 13.735 1.00 91.50 261 GLU A CA 1
ATOM 2081 C C . GLU A 1 261 ? -19.820 -3.751 15.220 1.00 91.50 261 GLU A C 1
ATOM 2083 O O . GLU A 1 261 ? -20.691 -4.020 16.053 1.00 91.50 261 GLU A O 1
ATOM 2088 N N . ASN A 1 262 ? -18.674 -3.158 15.576 1.00 89.81 262 ASN A N 1
ATOM 2089 C CA . ASN A 1 262 ? -18.384 -2.798 16.965 1.00 89.81 262 ASN A CA 1
ATOM 2090 C C . ASN A 1 262 ? -19.307 -1.674 17.464 1.00 89.81 262 ASN A C 1
ATOM 2092 O O . ASN A 1 262 ? -19.788 -1.754 18.594 1.00 89.81 262 ASN A O 1
ATOM 2096 N N . LYS A 1 263 ? -19.618 -0.676 16.625 1.00 88.81 263 LYS A N 1
ATOM 2097 C CA . LYS A 1 263 ? -20.587 0.385 16.941 1.00 88.81 263 LYS A CA 1
ATOM 2098 C C . LYS A 1 263 ? -21.970 -0.207 17.208 1.00 88.81 263 LYS A C 1
ATOM 2100 O O . LYS A 1 263 ? -22.589 0.124 18.215 1.00 88.81 263 LYS A O 1
ATOM 2105 N N . PHE A 1 264 ? -22.441 -1.109 16.347 1.00 89.75 264 PHE A N 1
ATOM 2106 C CA . PHE A 1 264 ? -23.732 -1.772 16.525 1.00 89.75 264 PHE A CA 1
ATOM 2107 C C . PHE A 1 264 ? -23.767 -2.636 17.791 1.00 89.75 264 PHE A C 1
ATOM 2109 O O . PHE A 1 264 ? -24.744 -2.590 18.541 1.00 89.75 264 PHE A O 1
ATOM 2116 N N . ARG A 1 265 ? -22.691 -3.386 18.070 1.00 90.44 265 ARG A N 1
ATOM 2117 C CA . ARG A 1 265 ? -22.570 -4.180 19.300 1.00 90.44 265 ARG A CA 1
ATOM 2118 C C . ARG A 1 265 ? -22.665 -3.293 20.543 1.00 90.44 265 ARG A C 1
ATOM 2120 O O . ARG A 1 265 ? -23.487 -3.579 21.409 1.00 90.44 265 ARG A O 1
ATOM 2127 N N . LEU A 1 266 ? -21.895 -2.206 20.593 1.00 87.25 266 LEU A N 1
ATOM 2128 C CA . LEU A 1 266 ? -21.891 -1.268 21.719 1.00 87.25 266 LEU A CA 1
ATOM 2129 C C . LEU A 1 266 ? -23.247 -0.578 21.897 1.00 87.25 266 LEU A C 1
ATOM 2131 O O . LEU A 1 266 ? -23.731 -0.480 23.018 1.00 87.25 266 LEU A O 1
ATOM 2135 N N . LEU A 1 267 ? -23.901 -0.155 20.810 1.00 85.94 267 LEU A N 1
ATOM 2136 C CA . LEU A 1 267 ? -25.250 0.418 20.873 1.00 85.94 267 LEU A CA 1
ATOM 2137 C C . LEU A 1 267 ? -26.265 -0.577 21.447 1.00 85.94 267 LEU A C 1
ATOM 2139 O O . LEU A 1 267 ? -27.096 -0.195 22.267 1.00 85.94 267 LEU A O 1
ATOM 2143 N N . LYS A 1 268 ? -26.184 -1.853 21.058 1.00 88.12 268 LYS A N 1
ATOM 2144 C CA . LYS A 1 268 ? -27.077 -2.904 21.560 1.00 88.12 268 LYS A CA 1
ATOM 2145 C C . LYS A 1 268 ? -26.814 -3.236 23.032 1.00 88.12 268 LYS A C 1
ATOM 2147 O O . LYS A 1 268 ? -27.765 -3.434 23.786 1.00 88.12 268 LYS A O 1
ATOM 2152 N N . GLU A 1 269 ? -25.546 -3.291 23.437 1.00 88.00 269 GLU A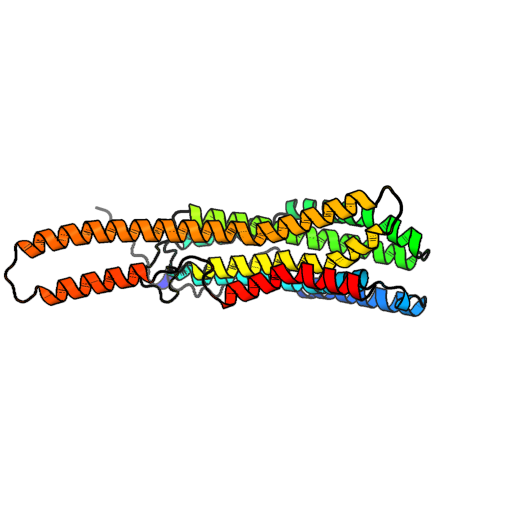 N 1
ATOM 2153 C CA . GLU A 1 269 ? -25.138 -3.466 24.837 1.00 88.00 269 GLU A CA 1
ATOM 2154 C C . GLU A 1 269 ? -25.636 -2.295 25.696 1.00 88.00 269 GLU A C 1
ATOM 2156 O O . GLU A 1 269 ? -26.307 -2.521 26.704 1.00 88.00 269 GLU A O 1
ATOM 2161 N N . HIS A 1 270 ? -25.429 -1.056 25.238 1.00 83.00 270 HIS A N 1
ATOM 2162 C CA . HIS A 1 270 ? -25.935 0.143 25.905 1.00 83.00 270 HIS A CA 1
ATOM 2163 C C . HIS A 1 270 ? -27.464 0.205 25.939 1.00 83.00 270 HIS A C 1
ATOM 2165 O O . HIS A 1 270 ? -28.021 0.644 26.938 1.00 83.00 270 HIS A O 1
ATOM 2171 N N . GLU A 1 271 ? -28.179 -0.237 24.900 1.00 83.69 271 GLU A N 1
ATOM 2172 C CA . GLU A 1 271 ? -29.647 -0.268 24.917 1.00 83.69 271 GLU A CA 1
ATOM 2173 C C . GLU A 1 271 ? -30.176 -1.287 25.939 1.00 83.69 271 GLU A C 1
ATOM 2175 O O . GLU A 1 271 ? -31.146 -1.013 26.653 1.00 83.69 271 GLU A O 1
ATOM 2180 N N . ALA A 1 272 ? -29.540 -2.457 26.032 1.00 85.69 272 ALA A N 1
ATOM 2181 C CA . ALA A 1 272 ? -29.888 -3.469 27.023 1.00 85.69 272 ALA A CA 1
ATOM 2182 C C . ALA A 1 272 ? -29.622 -2.966 28.450 1.00 85.69 272 ALA A C 1
ATOM 2184 O O . ALA A 1 272 ? -30.489 -3.089 29.319 1.00 85.69 272 ALA A O 1
ATOM 2185 N N . GLU A 1 273 ? -28.465 -2.339 28.676 1.00 82.81 273 GLU A N 1
ATOM 2186 C CA . GLU A 1 273 ? -28.124 -1.721 29.956 1.00 82.81 273 GLU A CA 1
ATOM 2187 C C . GL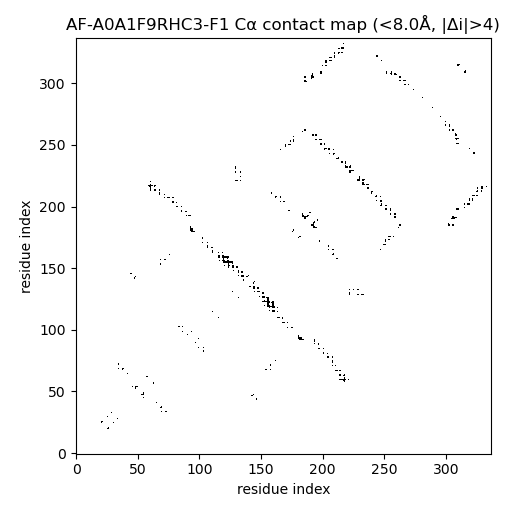U A 1 273 ? -29.067 -0.559 30.296 1.00 82.81 273 GLU A C 1
ATOM 2189 O O . GLU A 1 273 ? -29.554 -0.471 31.422 1.00 82.81 273 GLU A O 1
ATOM 2194 N N . TYR A 1 274 ? -29.397 0.285 29.317 1.00 78.88 274 TYR A N 1
ATOM 2195 C CA . TYR A 1 274 ? -30.345 1.386 29.463 1.00 78.88 274 TYR A CA 1
ATOM 2196 C C . TYR A 1 274 ? -31.718 0.880 29.897 1.00 78.88 274 TYR A C 1
ATOM 2198 O O . TYR A 1 274 ? -32.276 1.388 30.865 1.00 78.88 274 TYR A O 1
ATOM 2206 N N . LYS A 1 275 ? -32.256 -0.153 29.234 1.00 81.88 275 LYS A N 1
ATOM 2207 C CA . LYS A 1 275 ? -33.543 -0.760 29.611 1.00 81.88 275 LYS A CA 1
ATOM 2208 C C . LYS A 1 275 ? -33.504 -1.339 31.024 1.00 81.88 275 LYS A C 1
ATOM 2210 O O . LYS A 1 275 ? -34.466 -1.156 31.768 1.00 81.88 275 LYS A O 1
ATOM 2215 N N . GLY A 1 276 ? -32.402 -1.987 31.406 1.00 83.06 276 GLY A N 1
ATOM 2216 C CA . GLY A 1 276 ? -32.202 -2.505 32.762 1.00 83.06 276 GLY A CA 1
ATOM 2217 C C . GLY A 1 276 ? -32.181 -1.391 33.812 1.00 83.06 276 GLY A C 1
ATOM 2218 O O . GLY A 1 276 ? -32.989 -1.395 34.740 1.00 83.06 276 GLY A O 1
ATOM 2219 N N . ARG A 1 277 ? -31.322 -0.383 33.618 1.00 79.31 277 ARG A N 1
ATOM 2220 C CA . ARG A 1 277 ? -31.205 0.777 34.514 1.00 79.31 277 ARG A CA 1
ATOM 2221 C C . ARG A 1 277 ? -32.510 1.572 34.593 1.00 79.31 277 ARG A C 1
ATOM 2223 O O . ARG A 1 277 ? -32.880 2.001 35.679 1.00 79.31 277 ARG A O 1
ATOM 2230 N N . LEU A 1 278 ? -33.239 1.727 33.484 1.00 75.44 278 LEU A N 1
ATOM 2231 C CA . LEU A 1 278 ? -34.540 2.403 33.448 1.00 75.44 278 LEU A CA 1
ATOM 2232 C C . LEU A 1 278 ? -35.622 1.617 34.212 1.00 75.44 278 LEU A C 1
ATOM 2234 O O . LEU A 1 278 ? -36.436 2.211 34.917 1.00 75.44 278 LEU A O 1
ATOM 2238 N N . ALA A 1 279 ? -35.628 0.285 34.117 1.00 81.56 279 ALA A N 1
ATOM 2239 C CA . ALA A 1 279 ? -36.554 -0.556 34.873 1.00 81.56 279 ALA A CA 1
ATOM 2240 C C . ALA A 1 279 ? -36.302 -0.485 36.390 1.00 81.56 279 ALA A C 1
ATOM 2242 O O . ALA A 1 279 ? -37.252 -0.502 37.173 1.00 81.56 279 ALA A O 1
ATOM 2243 N N . ASP A 1 280 ? -35.041 -0.373 36.811 1.00 80.19 280 ASP A N 1
ATOM 2244 C CA . ASP A 1 280 ? -34.681 -0.168 38.218 1.00 80.19 280 ASP A CA 1
ATOM 2245 C C . ASP A 1 280 ? -34.932 1.267 38.691 1.00 80.19 280 ASP A C 1
ATOM 2247 O O . ASP A 1 280 ? -35.332 1.490 39.834 1.00 80.19 280 ASP A O 1
ATOM 2251 N N . TYR A 1 281 ? -34.776 2.238 37.796 1.00 71.19 281 TYR A N 1
ATOM 2252 C CA . TYR A 1 281 ? -35.093 3.644 38.014 1.00 71.19 281 TYR A CA 1
ATOM 2253 C C . TYR A 1 281 ? -36.585 3.883 38.277 1.00 71.19 281 TYR A C 1
ATOM 2255 O O . TYR A 1 281 ? -36.929 4.604 39.209 1.00 71.19 281 TYR A O 1
ATOM 2263 N N . MET A 1 282 ? -37.480 3.215 37.536 1.00 71.19 282 MET A N 1
ATOM 2264 C CA . MET A 1 282 ? -38.938 3.292 37.745 1.00 71.19 282 MET A CA 1
ATOM 2265 C C . MET A 1 282 ? -39.388 2.782 39.128 1.00 71.19 282 MET A C 1
ATOM 2267 O O . MET A 1 282 ? -40.542 2.972 39.505 1.00 71.19 282 MET A O 1
ATOM 2271 N N . LYS A 1 283 ? -38.494 2.144 39.895 1.00 79.31 283 LYS A N 1
ATOM 2272 C CA . LYS A 1 283 ? -38.756 1.642 41.251 1.00 79.31 283 LYS A CA 1
ATOM 2273 C C . LYS A 1 283 ? -38.260 2.587 42.364 1.00 79.31 283 LYS A C 1
ATOM 2275 O O . LYS A 1 283 ? -38.486 2.272 43.530 1.00 79.31 283 LYS A O 1
ATOM 2280 N N . ARG A 1 284 ? -37.580 3.709 42.061 1.00 68.31 284 ARG A N 1
ATOM 2281 C CA . ARG A 1 284 ? -36.979 4.634 43.058 1.00 68.31 284 ARG A CA 1
ATOM 2282 C C . ARG A 1 284 ? -37.694 6.006 43.125 1.00 68.31 284 ARG A C 1
ATOM 2284 O O . ARG A 1 284 ? -38.172 6.482 42.099 1.00 68.31 284 ARG A O 1
ATOM 2291 N N . PRO A 1 285 ? -37.772 6.668 44.301 1.00 60.53 285 PRO A N 1
ATOM 2292 C CA . PRO A 1 285 ? -38.385 7.997 44.455 1.00 60.53 285 PRO A CA 1
ATOM 2293 C C . PRO A 1 285 ? -37.530 9.162 43.892 1.00 60.53 285 PRO A C 1
ATOM 2295 O O . PRO A 1 285 ? -36.324 9.051 43.710 1.00 60.53 285 PRO A O 1
ATOM 2298 N N . ALA A 1 286 ? -38.190 10.291 43.607 1.00 61.81 286 ALA A N 1
ATOM 2299 C CA . ALA A 1 286 ? -37.974 11.167 42.443 1.00 61.81 286 ALA A CA 1
ATOM 2300 C C . ALA A 1 286 ? -36.766 12.151 42.306 1.00 61.81 286 ALA A C 1
ATOM 2302 O O . ALA A 1 286 ? -36.589 12.614 41.176 1.00 61.81 286 ALA A O 1
ATOM 2303 N N . PRO A 1 287 ? -35.936 12.546 43.297 1.00 55.38 287 PRO A N 1
ATOM 2304 C CA . PRO A 1 287 ? -34.993 13.661 43.064 1.00 55.38 287 PRO A CA 1
ATOM 2305 C C . PRO A 1 287 ? -33.731 13.318 42.250 1.00 55.38 287 PRO A C 1
ATOM 2307 O O . PRO A 1 287 ? -33.337 14.109 41.401 1.00 55.38 287 PRO A O 1
ATOM 2310 N N . GLU A 1 288 ? -33.131 12.135 42.428 1.00 58.34 288 GLU A N 1
ATOM 2311 C CA . GLU A 1 288 ? -31.880 11.711 41.744 1.00 58.34 288 GLU A CA 1
ATOM 2312 C C . GLU A 1 288 ? -32.079 11.333 40.262 1.00 58.34 288 GLU A C 1
ATOM 2314 O O . GLU A 1 288 ? -31.215 10.765 39.595 1.00 58.34 288 GLU A O 1
ATOM 2319 N N . SER A 1 289 ? -33.273 11.599 39.745 1.00 59.84 289 SER A N 1
ATOM 2320 C CA . SER A 1 289 ? -33.822 10.902 38.598 1.00 59.84 289 SER A CA 1
ATOM 2321 C C . SER A 1 289 ? -33.467 11.609 37.268 1.00 59.84 289 SER A C 1
ATOM 2323 O O . SER A 1 289 ? -33.069 10.998 36.271 1.00 59.84 289 SER A O 1
ATOM 2325 N N . LYS A 1 290 ? -33.466 12.944 37.271 1.00 70.12 290 LYS A N 1
ATOM 2326 C CA . LYS A 1 290 ? -33.136 13.754 36.090 1.00 70.12 290 LYS A CA 1
ATOM 2327 C C . LYS A 1 290 ? -31.677 13.616 35.642 1.00 70.12 290 LYS A C 1
ATOM 2329 O O . LYS A 1 290 ? -31.431 13.534 34.439 1.00 70.12 290 LYS A O 1
ATOM 2334 N N . ASP A 1 291 ? -30.745 13.549 36.589 1.00 73.56 291 ASP A N 1
ATOM 2335 C CA . ASP A 1 291 ? -29.305 13.520 36.302 1.00 73.56 291 ASP A CA 1
ATOM 2336 C C . ASP A 1 291 ? -28.887 12.204 35.634 1.00 73.56 291 ASP A C 1
ATOM 2338 O O . ASP A 1 291 ? -28.108 12.205 34.680 1.00 73.56 291 ASP A O 1
ATOM 2342 N N . LEU A 1 292 ? -29.474 11.077 36.056 1.00 72.62 292 LEU A N 1
ATOM 2343 C CA . LEU A 1 292 ? -29.203 9.779 35.439 1.00 72.62 292 LEU A CA 1
ATOM 2344 C C . LEU A 1 292 ? -29.718 9.713 33.994 1.00 72.62 292 LEU A C 1
ATOM 2346 O O . LEU A 1 292 ? -29.035 9.182 33.119 1.00 72.62 292 LEU A O 1
ATOM 2350 N N . LEU A 1 293 ? -30.905 10.268 33.723 1.00 74.62 293 LEU A N 1
ATOM 2351 C CA . LEU A 1 293 ? -31.465 10.289 32.370 1.00 74.62 293 LEU A CA 1
ATOM 2352 C C . LEU A 1 293 ? -30.618 11.154 31.426 1.00 74.62 293 LEU A C 1
ATOM 2354 O O . LEU A 1 293 ? -30.368 10.746 30.292 1.00 74.62 293 LEU A O 1
ATOM 2358 N N . GLN A 1 294 ? -30.151 12.314 31.897 1.00 81.00 294 GLN A N 1
ATOM 2359 C CA . GLN A 1 294 ? -29.255 13.182 31.128 1.00 81.00 294 GLN A CA 1
ATOM 2360 C C . GLN A 1 294 ? -27.910 12.508 30.845 1.00 81.00 294 GLN A C 1
ATOM 2362 O O . GLN A 1 294 ? -27.424 12.576 29.717 1.00 81.00 294 GLN A O 1
ATOM 2367 N N . LEU A 1 295 ? -27.337 11.810 31.830 1.00 79.75 295 LEU A N 1
ATOM 2368 C CA . LEU A 1 295 ? -26.079 11.083 31.662 1.00 79.75 295 LEU A CA 1
ATOM 2369 C C . LEU A 1 295 ? -26.205 9.971 30.611 1.00 79.75 295 LEU A C 1
ATOM 2371 O O . LEU A 1 295 ? -25.384 9.884 29.703 1.00 79.75 295 LEU A O 1
ATOM 2375 N N . LEU A 1 296 ? -27.287 9.190 30.658 1.00 75.44 296 LEU A N 1
ATOM 2376 C CA . LEU A 1 296 ? -27.555 8.133 29.677 1.00 75.44 296 LEU A CA 1
ATOM 2377 C C . LEU A 1 296 ? -27.807 8.681 28.261 1.00 75.44 296 LEU A C 1
ATOM 2379 O O . LEU A 1 296 ? -27.377 8.083 27.274 1.00 75.44 296 LEU A O 1
ATOM 2383 N N . GLN A 1 297 ? -28.490 9.824 28.139 1.00 79.94 297 GLN A N 1
ATOM 2384 C CA . GLN A 1 297 ? -28.669 10.501 26.849 1.00 79.94 297 GLN A CA 1
ATOM 2385 C C . GLN A 1 297 ? -27.338 11.015 26.288 1.00 79.94 297 GLN A C 1
ATOM 2387 O O . GLN A 1 297 ? -27.097 10.884 25.089 1.00 79.94 297 GLN A O 1
ATOM 2392 N N . ALA A 1 298 ? -26.464 11.551 27.143 1.00 82.50 298 ALA A N 1
ATOM 2393 C CA . ALA A 1 298 ? -25.140 12.015 26.744 1.00 82.50 298 ALA A CA 1
ATOM 2394 C C . ALA A 1 298 ? -24.232 10.862 26.278 1.00 82.50 298 ALA A C 1
ATOM 2396 O O . ALA A 1 298 ? -23.534 11.003 25.275 1.00 82.50 298 ALA A O 1
ATOM 2397 N N . GLU A 1 299 ? -24.263 9.708 26.953 1.00 79.56 299 GLU A N 1
ATOM 2398 C CA . GLU A 1 299 ? -23.528 8.507 26.521 1.00 79.56 299 GLU A CA 1
ATOM 2399 C C . GLU A 1 299 ? -24.009 8.008 25.153 1.00 79.56 299 GLU A C 1
ATOM 2401 O O . GLU A 1 299 ? -23.200 7.740 24.263 1.00 79.56 299 GLU A O 1
ATOM 2406 N N . ARG A 1 300 ? -25.329 7.957 24.941 1.00 80.12 300 ARG A N 1
ATOM 2407 C CA . ARG A 1 300 ? -25.902 7.576 23.646 1.00 80.12 300 ARG A CA 1
ATOM 2408 C C . ARG A 1 300 ? -25.516 8.550 22.533 1.00 80.12 300 ARG A C 1
ATOM 2410 O O . ARG A 1 300 ? -25.129 8.099 21.457 1.00 80.12 300 ARG A O 1
ATOM 2417 N N . ALA A 1 301 ? -25.592 9.857 22.787 1.00 84.00 301 ALA A N 1
ATOM 2418 C CA . ALA A 1 301 ? -25.200 10.874 21.813 1.00 84.00 301 ALA A CA 1
ATOM 2419 C C . ALA A 1 301 ? -23.741 10.681 21.361 1.00 84.00 301 ALA A C 1
ATOM 2421 O O . ALA A 1 301 ? -23.455 10.714 20.167 1.00 84.00 301 ALA A O 1
ATOM 2422 N N . LYS A 1 302 ? -22.834 10.352 22.290 1.00 80.56 302 LYS A N 1
ATOM 2423 C CA . LYS A 1 302 ? -21.434 10.045 21.958 1.00 80.56 302 LYS A CA 1
ATOM 2424 C C . LYS A 1 302 ? -21.263 8.795 21.093 1.00 80.56 302 LYS A C 1
ATOM 2426 O O . LYS A 1 302 ? -20.429 8.788 20.192 1.00 80.56 302 LYS A O 1
ATOM 2431 N N . LEU A 1 303 ? -22.052 7.743 21.311 1.00 80.38 303 LEU A N 1
ATOM 2432 C CA . LEU A 1 303 ? -22.025 6.567 20.429 1.00 80.38 303 LEU A CA 1
ATOM 2433 C C . LEU A 1 303 ? -22.507 6.910 19.015 1.00 80.38 303 LEU A C 1
ATOM 2435 O O . LEU A 1 303 ? -21.996 6.375 18.030 1.00 80.38 303 LEU A O 1
ATOM 2439 N N . GLU A 1 304 ? -23.481 7.811 18.897 1.00 82.94 304 GLU A N 1
ATOM 2440 C CA . GLU A 1 304 ? -23.972 8.295 17.607 1.00 82.94 304 GLU A CA 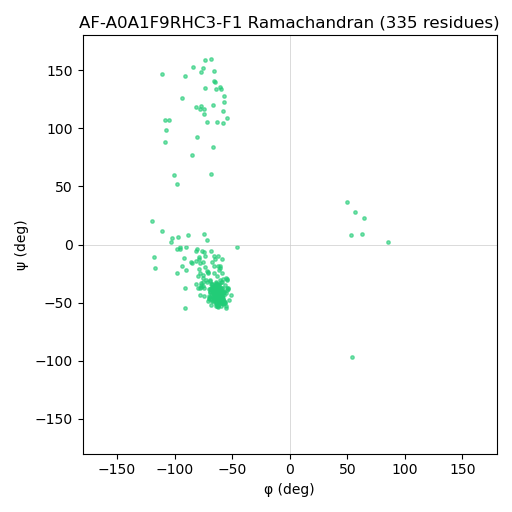1
ATOM 2441 C C . GLU A 1 304 ? -22.902 9.127 16.873 1.00 82.94 304 GLU A C 1
ATOM 2443 O O . GLU A 1 304 ? -22.771 8.977 15.654 1.00 82.94 304 GLU A O 1
ATOM 2448 N N . GLU A 1 305 ? -22.062 9.872 17.606 1.00 86.06 305 GLU A N 1
ATOM 2449 C CA . GLU A 1 305 ? -20.920 10.650 17.088 1.00 86.06 305 GLU A CA 1
ATOM 2450 C C . GLU A 1 305 ? -19.777 9.804 16.494 1.00 86.06 305 GLU A C 1
ATOM 2452 O O . GLU A 1 305 ? -18.985 10.335 15.705 1.00 86.06 305 GLU A O 1
ATOM 2457 N N . ILE A 1 306 ? -19.693 8.501 16.809 1.00 84.44 306 ILE A N 1
ATOM 2458 C CA . ILE A 1 306 ? -18.689 7.592 16.228 1.00 84.44 306 ILE A CA 1
ATOM 2459 C C . ILE A 1 306 ? -18.817 7.601 14.703 1.00 84.44 306 ILE A C 1
ATOM 2461 O O . ILE A 1 306 ? -19.869 7.263 14.143 1.00 84.44 306 ILE A O 1
ATOM 2465 N N . ARG A 1 307 ? -17.724 7.945 14.021 1.00 85.06 307 ARG A N 1
ATOM 2466 C CA . ARG A 1 307 ? -17.671 8.067 12.564 1.00 85.06 307 ARG A CA 1
ATOM 2467 C C . ARG A 1 307 ? -17.267 6.746 11.923 1.00 85.06 307 ARG A C 1
ATOM 2469 O O . ARG A 1 307 ? -16.429 6.011 12.436 1.00 85.06 307 ARG A O 1
ATOM 2476 N N . LEU A 1 308 ? -17.836 6.471 10.754 1.00 82.88 308 LEU A N 1
ATOM 2477 C CA . LEU A 1 308 ? -17.391 5.368 9.905 1.00 82.88 308 LEU A CA 1
ATOM 2478 C C . LEU A 1 308 ? -16.199 5.816 9.050 1.00 82.88 308 LEU A C 1
ATOM 2480 O O . LEU A 1 308 ? -16.027 6.996 8.744 1.00 82.88 308 LEU A O 1
ATOM 2484 N N . PHE A 1 309 ? -15.346 4.882 8.655 1.00 74.81 309 PHE A N 1
ATOM 2485 C CA . PHE A 1 309 ? -14.258 5.162 7.720 1.00 74.81 309 PHE A CA 1
ATOM 2486 C C . PHE A 1 309 ? -14.809 5.256 6.276 1.00 74.81 309 PHE A C 1
ATOM 2488 O O . PHE A 1 309 ? -15.772 4.547 5.975 1.00 74.81 309 PHE A O 1
ATOM 2495 N N . PRO A 1 310 ? -14.253 6.071 5.350 1.00 67.81 310 PRO A N 1
ATOM 2496 C CA . PRO A 1 310 ? -13.146 7.023 5.473 1.00 67.81 310 PRO A CA 1
ATOM 2497 C C . PRO A 1 310 ? -13.629 8.485 5.623 1.00 67.81 310 PRO A C 1
ATOM 2499 O O . PRO A 1 310 ? -13.307 9.324 4.789 1.00 67.81 310 PRO A O 1
ATOM 2502 N N . PHE A 1 311 ? -14.406 8.845 6.650 1.00 68.19 311 PHE A N 1
ATOM 2503 C CA . PHE A 1 311 ? -14.981 10.204 6.752 1.00 68.19 311 PHE A CA 1
ATOM 2504 C C . PHE A 1 311 ? -13.986 11.340 7.100 1.00 68.19 311 PHE A C 1
ATOM 2506 O O . PHE A 1 311 ? -14.393 12.493 7.259 1.00 68.19 311 PHE A O 1
ATOM 2513 N N . GLU A 1 312 ? -12.680 11.075 7.206 1.00 73.06 312 GLU A N 1
ATOM 2514 C CA . GLU A 1 312 ? -11.683 12.142 7.342 1.00 73.06 312 GLU A CA 1
ATOM 2515 C C . GLU A 1 312 ? -11.408 12.813 5.992 1.00 73.06 312 GLU A C 1
ATOM 2517 O O . GLU A 1 312 ? -10.832 12.204 5.091 1.00 73.06 312 GLU A O 1
ATOM 2522 N N . THR A 1 313 ? -11.725 14.107 5.867 1.00 70.62 313 THR A N 1
ATOM 2523 C CA . THR A 1 313 ? -11.468 14.902 4.649 1.00 70.62 313 THR A CA 1
ATOM 2524 C C . THR A 1 313 ? -10.012 14.831 4.195 1.00 70.62 313 THR A C 1
ATOM 2526 O O . THR A 1 313 ? -9.746 14.742 3.000 1.00 70.62 313 THR A O 1
ATOM 2529 N N . LYS A 1 314 ? -9.060 14.805 5.136 1.00 75.12 314 LYS A N 1
ATOM 2530 C CA . LYS A 1 314 ? -7.631 14.629 4.843 1.00 75.12 314 LYS A CA 1
ATOM 2531 C C . LYS A 1 314 ? -7.321 13.270 4.211 1.00 75.12 314 LYS A C 1
ATOM 2533 O O . LYS A 1 314 ? -6.488 13.201 3.314 1.00 75.12 314 LYS A O 1
ATOM 2538 N N . MET A 1 315 ? -7.970 12.197 4.662 1.00 71.56 315 MET A N 1
ATOM 2539 C CA . MET A 1 315 ? -7.799 10.884 4.042 1.00 71.56 315 MET A CA 1
ATOM 2540 C C . MET A 1 315 ? -8.450 10.881 2.665 1.00 71.56 315 MET A C 1
ATOM 2542 O O . MET A 1 315 ? -7.782 10.533 1.705 1.00 71.56 315 MET A O 1
ATOM 2546 N N . ILE A 1 316 ? -9.682 11.379 2.524 1.00 76.00 316 ILE A N 1
ATOM 2547 C CA . ILE A 1 316 ? -10.362 11.477 1.222 1.00 76.00 316 ILE A CA 1
ATOM 2548 C C . ILE A 1 316 ? -9.525 12.262 0.202 1.00 76.00 316 ILE A C 1
ATOM 2550 O O . ILE A 1 316 ? -9.421 11.835 -0.943 1.00 76.00 316 ILE A O 1
ATOM 2554 N N . THR A 1 317 ? -8.885 13.373 0.583 1.00 77.75 317 THR A N 1
ATOM 2555 C CA . THR A 1 317 ? -8.030 14.136 -0.344 1.00 77.75 317 THR A CA 1
ATOM 2556 C C . THR A 1 317 ? -6.737 13.407 -0.694 1.00 77.75 317 THR A C 1
ATOM 2558 O O . THR A 1 317 ? -6.335 13.436 -1.855 1.00 77.75 317 THR A O 1
ATOM 2561 N N . GLN A 1 318 ? -6.103 12.714 0.257 1.00 74.12 318 GLN A N 1
ATOM 2562 C CA . GLN A 1 318 ? -4.932 11.871 -0.023 1.00 74.12 318 GLN A CA 1
ATOM 2563 C C . GLN A 1 318 ? -5.286 10.724 -0.970 1.00 74.12 318 GLN A C 1
ATOM 2565 O O . GLN A 1 318 ? -4.563 10.456 -1.923 1.00 74.12 318 GLN A O 1
ATOM 2570 N N . VAL A 1 319 ? -6.440 10.108 -0.748 1.00 69.81 319 VAL A N 1
ATOM 2571 C CA . VAL A 1 319 ? -7.009 9.057 -1.588 1.00 69.81 319 VAL A CA 1
ATOM 2572 C C . VAL A 1 319 ? -7.313 9.559 -2.983 1.00 69.81 319 VAL A C 1
ATOM 2574 O O . VAL A 1 319 ? -6.872 8.958 -3.959 1.00 69.81 319 VAL A O 1
ATOM 2577 N N . ALA A 1 320 ? -8.059 10.658 -3.081 1.00 77.50 320 ALA A N 1
ATOM 2578 C CA . ALA A 1 320 ? -8.399 11.267 -4.352 1.00 77.50 320 ALA A CA 1
ATOM 2579 C C . ALA A 1 320 ? -7.116 11.639 -5.096 1.00 77.50 320 ALA A C 1
ATOM 2581 O O . ALA A 1 320 ? -6.995 11.318 -6.266 1.00 77.50 320 ALA A O 1
ATOM 2582 N N . GLY A 1 321 ? -6.117 12.204 -4.414 1.00 76.56 321 GLY A N 1
ATOM 2583 C CA . GLY A 1 321 ? -4.799 12.470 -4.988 1.00 76.56 321 GLY A CA 1
ATOM 2584 C C . GLY A 1 321 ? -4.124 11.210 -5.539 1.00 76.56 321 GLY A C 1
ATOM 2585 O O . GLY A 1 321 ? -3.711 11.203 -6.695 1.00 76.56 321 GLY A O 1
ATOM 2586 N N . SER A 1 322 ? -4.063 10.129 -4.758 1.00 70.38 322 SER A N 1
ATOM 2587 C CA . SER A 1 322 ? -3.456 8.856 -5.174 1.00 70.38 322 SER A CA 1
ATOM 2588 C C . SER A 1 322 ? -4.190 8.175 -6.331 1.00 70.38 322 SER A C 1
ATOM 2590 O O . SER A 1 322 ? -3.543 7.594 -7.199 1.00 70.38 322 SER A O 1
ATOM 2592 N N . LEU A 1 323 ? -5.522 8.252 -6.371 1.00 72.00 323 LEU A N 1
ATOM 2593 C CA . LEU A 1 323 ? -6.335 7.697 -7.457 1.00 72.00 323 LEU A CA 1
ATOM 2594 C C . LEU A 1 323 ? -6.310 8.577 -8.709 1.00 72.00 323 LEU A C 1
ATOM 2596 O O . LEU A 1 323 ? -6.328 8.046 -9.814 1.00 72.00 323 LEU A O 1
ATOM 2600 N N . LEU A 1 324 ? -6.252 9.904 -8.549 1.00 79.38 324 LEU A N 1
ATOM 2601 C CA . LEU A 1 324 ? -6.195 10.865 -9.651 1.00 79.38 324 LEU A CA 1
ATOM 2602 C C . LEU A 1 324 ? -4.819 10.916 -10.306 1.00 79.38 324 LEU A C 1
ATOM 2604 O O . LEU A 1 324 ? -4.746 11.198 -11.496 1.00 79.38 324 LEU A O 1
ATOM 2608 N N . LEU A 1 325 ? -3.741 10.631 -9.573 1.00 77.19 325 LEU A N 1
ATOM 2609 C CA . LEU A 1 325 ? -2.373 10.673 -10.093 1.00 77.19 325 LEU A CA 1
ATOM 2610 C C . LEU A 1 325 ? -2.194 9.844 -11.386 1.00 77.19 325 LEU A C 1
ATOM 2612 O O . LEU A 1 325 ? -1.728 10.421 -12.370 1.00 77.19 325 LEU A O 1
ATOM 2616 N N . PRO A 1 326 ? -2.665 8.583 -11.477 1.00 70.50 326 PRO A N 1
ATOM 2617 C CA . PRO A 1 326 ? -2.729 7.846 -12.738 1.00 70.50 326 PRO A CA 1
ATOM 2618 C C . PRO A 1 326 ? -3.420 8.586 -13.896 1.00 70.50 326 PRO A C 1
ATOM 2620 O O . PRO A 1 326 ? -2.927 8.570 -15.024 1.00 70.50 326 PRO A O 1
ATOM 2623 N N . PHE A 1 327 ? -4.556 9.241 -13.635 1.00 78.81 327 PHE A N 1
ATOM 2624 C CA . PHE A 1 327 ? -5.333 9.958 -14.653 1.00 78.81 327 PHE A CA 1
ATOM 2625 C C . PHE A 1 327 ? -4.680 11.279 -15.059 1.00 78.81 327 PHE A C 1
ATOM 2627 O O . PHE A 1 327 ? -4.692 11.627 -16.236 1.00 78.81 327 PHE A O 1
ATOM 2634 N N . ILE A 1 328 ? -4.078 11.996 -14.107 1.00 81.81 328 ILE A N 1
ATOM 2635 C CA . ILE A 1 328 ? -3.303 13.214 -14.367 1.00 81.81 328 ILE A CA 1
ATOM 2636 C C . ILE A 1 328 ? -2.120 12.872 -15.270 1.00 81.81 328 ILE A C 1
ATOM 2638 O O . ILE A 1 328 ? -1.898 13.547 -16.271 1.00 81.81 328 ILE A O 1
ATOM 2642 N N . ILE A 1 329 ? -1.398 11.796 -14.953 1.00 77.88 329 ILE A N 1
ATOM 2643 C CA . ILE A 1 329 ? -0.275 11.311 -15.756 1.00 77.88 329 ILE A CA 1
ATOM 2644 C C . ILE A 1 329 ? -0.737 10.937 -17.172 1.00 77.88 329 ILE A C 1
ATOM 2646 O O . ILE A 1 329 ? -0.129 11.377 -18.148 1.00 77.88 329 ILE A O 1
ATOM 2650 N N . LEU A 1 330 ? -1.837 10.187 -17.293 1.00 77.50 330 LEU A N 1
ATOM 2651 C CA . LEU A 1 330 ? -2.426 9.830 -18.586 1.00 77.50 330 LEU A CA 1
ATOM 2652 C C . LEU A 1 330 ? -2.815 11.075 -19.401 1.00 77.50 330 LEU A C 1
ATOM 2654 O O . LEU A 1 330 ? -2.521 11.156 -20.591 1.00 77.50 330 LEU A O 1
ATOM 2658 N N . TYR A 1 331 ? -3.452 12.059 -18.765 1.00 80.69 331 TYR A N 1
ATOM 2659 C CA . TYR A 1 331 ? -3.852 13.311 -19.403 1.00 80.69 331 TYR A CA 1
ATOM 2660 C C . TYR A 1 331 ? -2.647 14.124 -19.890 1.00 80.69 331 TYR A C 1
ATOM 2662 O O . TYR A 1 331 ? -2.646 14.593 -21.029 1.00 80.69 331 TYR A O 1
ATOM 2670 N N . LEU A 1 332 ? -1.605 1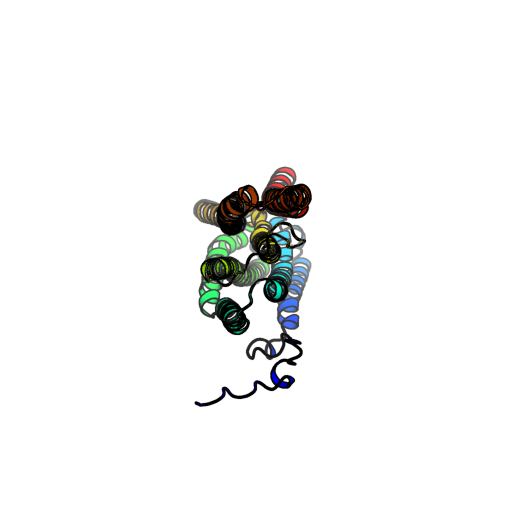4.260 -19.061 1.00 80.75 332 LEU A N 1
ATOM 2671 C CA . LEU A 1 332 ? -0.364 14.934 -19.448 1.00 80.75 332 LEU A CA 1
ATOM 2672 C C . LEU A 1 332 ? 0.279 14.243 -20.650 1.00 80.75 332 LEU A C 1
ATOM 2674 O O . LEU A 1 332 ? 0.682 14.914 -21.595 1.00 80.75 332 LEU A O 1
ATOM 2678 N N . GLN A 1 333 ? 0.315 12.913 -20.658 1.00 75.62 333 GLN A N 1
ATOM 2679 C CA . GLN A 1 333 ? 0.869 12.174 -21.783 1.00 75.62 333 GLN A CA 1
ATOM 2680 C C . GLN A 1 333 ? 0.077 12.382 -23.078 1.00 75.62 333 GLN A C 1
ATOM 2682 O O . GLN A 1 333 ? 0.686 12.511 -24.130 1.00 75.62 333 GLN A O 1
ATOM 2687 N N . ILE A 1 334 ? -1.258 12.428 -23.024 1.00 77.88 334 ILE A N 1
ATOM 2688 C CA . ILE A 1 334 ? -2.087 12.700 -24.211 1.00 77.88 334 ILE A CA 1
ATOM 2689 C C . ILE A 1 334 ? -1.854 14.126 -24.728 1.00 77.88 334 ILE A C 1
ATOM 2691 O O . ILE A 1 334 ? -1.834 14.338 -25.934 1.00 77.88 334 ILE A O 1
ATOM 2695 N N . LYS A 1 335 ? -1.690 15.102 -23.827 1.00 78.94 335 LYS A N 1
ATOM 2696 C CA . LYS A 1 335 ? -1.563 16.522 -24.182 1.00 78.94 335 LYS A CA 1
ATOM 2697 C C . LYS A 1 335 ? -0.179 16.911 -24.719 1.00 78.94 335 LYS A C 1
ATOM 2699 O O . LYS A 1 335 ? -0.097 17.846 -25.508 1.00 78.94 335 LYS A O 1
ATOM 2704 N N . TYR A 1 336 ? 0.880 16.262 -24.237 1.00 73.94 336 TYR A N 1
ATOM 2705 C CA . TYR A 1 336 ? 2.278 16.587 -24.560 1.00 73.94 336 TYR A CA 1
ATOM 2706 C C . TYR A 1 336 ? 2.972 15.523 -25.426 1.00 73.94 336 TYR A C 1
ATOM 2708 O O . TYR A 1 336 ? 4.195 15.558 -25.564 1.00 73.94 336 TYR A O 1
ATOM 2716 N N . LYS A 1 337 ? 2.200 14.584 -25.980 1.00 62.12 337 LYS A N 1
ATOM 2717 C CA . LYS A 1 337 ? 2.602 13.804 -27.155 1.00 62.12 337 LYS A CA 1
ATOM 2718 C C . LYS A 1 337 ? 2.618 14.704 -28.381 1.00 62.12 337 LYS A C 1
ATOM 2720 O O . LYS A 1 337 ? 3.517 14.497 -29.221 1.00 62.12 337 LYS A O 1
#

Radius of gyration: 26.5 Å; Cα contacts (8 Å, |Δi|>4): 293; chains: 1; bounding box: 67×40×82 Å

Secondary structure (DSSP, 8-state):
-PPPP---TTTT-------TT-STTTTSS-HHHHHHHHHHHHHHHHHHHHHTT-GGG--HHHHHHHHHHHHHHHHHHHHHHHHHHHHHHGGGT---HHHHHHHHHHHHHHHT-THHHHHHHHHHHHHHHHHHHHHHHHH--HHHHHHHHHHHHHHHHHHHHHHHHHHHHHHHHHHHHHTT-----TT-TTSSTT-HHHHHHHHHHHHHHHGGGGGHHHHHHGGGS-GGGHHHHHHHHHHHHHHHHHHHHHHHHHHHHHHHHHHHHHHHHHHHHHHHHHHHHTTS-STTHHHHHHHHHHHHHHHHHPPPTT--HHHHHHHHHHHHHHHHHHHHHHH--

Foldseek 3Di:
DDDDDDPPPVVVPDPPPPPVCPPPPCVPDPLVVVLCVLVVLVVVLCVVCVVVVNNVVQDQLNVLLSVLLNVLSVLVVVLLVLLVVLLVLCVVWQVPPVVSVVLVVVLVCQLPPVVLQVQLQVQLVLQLVLCLVLQCVPPVDPSSNVSVSVSSSSSSRSVSSLLSNLVSLLVSLVCVLPVPRGDFDLPDPVLLSSCVSLLVSLLSSLLSLLSCLSNLLVLVSSCVDDDPSNVSSVVVVVVSLVSSVCSRPVSQVSSQVSSVVVLVVVLVVLVVVVVVVVVVLVVDDDDVNVVVVVVSVVVNVSSVSRDGPPPDPVSVVSSCCSNCVSVVVVVCSVVVD

Solvent-accessible surface area (backbone atoms only — not comparable to full-atom values): 18506 Å² total; per-residue (Å²): 137,83,76,79,80,83,79,59,74,72,78,73,63,67,78,84,70,74,61,86,69,73,54,77,76,62,66,78,48,61,62,67,61,61,57,44,45,48,49,53,53,49,50,54,47,52,51,50,27,55,75,70,68,44,58,89,71,65,48,72,21,56,54,38,34,53,53,37,57,45,49,46,57,61,46,53,52,49,50,57,56,43,53,54,54,28,57,61,61,36,55,85,32,33,82,56,61,64,64,51,49,50,50,53,51,48,50,54,51,57,71,66,37,71,72,37,51,54,48,2,50,53,36,10,52,51,43,30,66,52,47,42,61,52,50,42,74,74,64,76,45,68,63,60,40,55,54,49,41,54,48,30,37,51,44,13,34,55,49,21,37,50,51,44,46,51,53,50,49,51,56,45,55,51,50,55,70,69,62,73,50,70,54,72,35,77,80,35,93,77,35,41,33,62,48,56,46,59,55,53,46,37,52,51,42,21,47,59,47,32,54,60,43,43,39,47,52,36,44,55,60,49,49,79,46,76,77,84,45,29,62,60,36,53,52,51,51,52,51,52,53,50,51,32,50,48,46,43,52,53,54,47,51,53,52,22,53,52,50,51,54,51,51,51,50,52,52,51,53,49,50,53,49,47,53,51,52,49,61,58,49,76,74,54,82,74,83,76,50,64,64,54,54,53,52,53,50,52,55,51,53,45,60,67,62,50,52,62,63,74,76,48,67,70,54,47,49,52,49,49,49,42,64,42,47,47,53,53,53,52,51,50,51,69,75,74,106

pLDDT: mean 78.13, std 13.51, range [33.22, 91.81]

Sequence (337 aa):
MFLPPEIHKEDLAFPIRYTLWETPPLKKFPLHSLLLLPLIFMLVGLVGFHLEGTLGKISLGMWLALIWSYASLPMLYFGHVKINKTFEALDEIIPDKQKKLELLKTSHSHLNNPSFWVYGVAMAALGWYVFFPAYYAAHQSLWLCVWGSLLFVIFGLVGGYGAACVVSFYGLVDKLLHAKLFKPDPYHPDLFMGFRPLGTLAVVNALVASSGSLLFPLILESRELPGIFKLPGYAMFIAIAIIIALAFIVPIIWIRDHIEENKFRLLKEHEAEYKGRLADYMKRPAPESKDLLQLLQAERAKLEEIRLFPFETKMITQVAGSLLLPFIILYLQIKYK